Protein AF-A0A6V8D4G3-F1 (afdb_monomer_lite)

Sequence (361 aa):
ITPDLSLGLSFDHATGVISGTPIEVMALRVYTVSATNTGGTGTTQIEITVLDQVPMIAYVPSDEVLLYNSSVLNMVPESTGGAITLWSITPTPNPSGGLLFDASTGVFSGTPTETMIRTQYEITATNDVGSMTVSVHITVEDLNYNLSLGPIYLLENEEMLSLEPTSNLSGAGYEVSPDLPGGLFLGESNGTIWGTPTVGMPLANYTIYANSSMFNDVLEIQIGVLEDSDSDGMPDQLPLGYNPLGGLIEDLDDDGDGFTDEDETNCETDPLDATSLISDLDGDSICDALDDDVDGDGLLNDVETNTSTYVDENDTGTDSMNADSDGDGVCDGPQVPANGGCTAGPDVFPLDPAGSVDSDG

Foldseek 3Di:
DPPDDAPQWDADPVPRDIDGDHPDFADWDKDKDWDADPVGIDIDIDIDGHDFWAKDKDWVPLEDEAEAPPDKDWTFIDIDGGDFDWKDKPPADDVVQQWDADGRRRITIGHGHDFDAWDKMWMWTGDPVGIDIDIGTYGYFYFAWPCVQHAAEAEAQDWDDKTFTPTHDPQWFKDKPPDDAPQWDADRGGRIITGHHHDFDDKDKMWMWTDDPVDIHIDIGIYGYAYQLCPPQAGCDDDDPRRVVSPHDHDQQSNPLPDGPVLCVVQVFDSNDSVRDFDQQLPPSRGCSRDQQRNFQAQGQQQAPCQLDCDDSSPGNAHSNAQQRCQLQEGCHQGARPVGRHDGDVAPNSNDSVRRDDPVD

Radius of gyration: 47.83 Å; chains: 1; bounding box: 97×32×155 Å

Secondary structure (DSSP, 8-state):
-BSPPPTTEEE-TTT--EEE---S-EEEEEEEEEEEETTEEEEEEEEEEE----EEEE-SSSEEEEETTT--EEEPPEEEESPP-EEEEESPP-GGGTEEE-TTT--EEE---S-EEEEEEEEEEE-SS-EEEEEEEEEEE--B---TT-SEEEETTSPPPPB--SB--TT-EEEEESPPPTTEEE-TTT--EEE---S-EEEEEEEEEEE-SS-EEEEEEEEEEE--SS-SS--S-PPTT--GGG-----SSTT-SSS-HHHHHHTT--TT-TT-PPP-SSSSSS-TTT-SSTT-SS--GGG-B-SS---BTTB---BTT-SSSS-SSB-SSSS--TT--SBS---SSTT-TT-SS----

pLDDT: mean 91.65, std 6.28, range [48.53, 98.31]

Structure (mmCIF, N/CA/C/O backbone):
data_AF-A0A6V8D4G3-F1
#
_entry.id   AF-A0A6V8D4G3-F1
#
loop_
_atom_site.group_PDB
_atom_site.id
_atom_site.type_symbol
_atom_site.label_atom_id
_atom_site.label_alt_id
_atom_site.label_comp_id
_atom_site.label_asym_id
_atom_site.label_entity_id
_atom_site.label_seq_id
_atom_site.pdbx_PDB_ins_code
_atom_site.Cartn_x
_atom_site.Cartn_y
_atom_site.Cartn_z
_atom_site.occupancy
_atom_site.B_iso_or_equiv
_atom_site.auth_seq_id
_atom_site.auth_comp_id
_atom_site.auth_asym_id
_atom_site.auth_atom_id
_atom_site.pdbx_PDB_model_num
ATOM 1 N N . ILE A 1 1 ? 47.786 -1.217 -61.625 1.00 91.00 1 ILE A N 1
ATOM 2 C CA . ILE A 1 1 ? 47.026 0.037 -61.422 1.00 91.00 1 ILE A CA 1
ATOM 3 C C . ILE A 1 1 ? 47.841 0.923 -60.484 1.00 91.00 1 ILE A C 1
ATOM 5 O O . ILE A 1 1 ? 48.508 0.362 -59.627 1.00 91.00 1 ILE A O 1
ATOM 9 N N . THR A 1 2 ? 47.897 2.240 -60.694 1.00 91.19 2 THR A N 1
ATOM 10 C CA . THR A 1 2 ? 48.678 3.162 -59.841 1.00 91.19 2 THR A CA 1
ATOM 11 C C . THR A 1 2 ? 47.918 4.473 -59.603 1.00 91.19 2 THR A C 1
ATOM 13 O O . THR A 1 2 ? 47.446 5.045 -60.592 1.00 91.19 2 THR A O 1
ATOM 16 N N . PRO A 1 3 ? 47.840 4.994 -58.361 1.00 91.00 3 PRO A N 1
ATOM 17 C CA . PRO A 1 3 ? 48.373 4.414 -57.115 1.00 91.00 3 PRO A CA 1
ATOM 18 C C . PRO A 1 3 ? 47.673 3.095 -56.731 1.00 91.00 3 PRO A C 1
ATOM 20 O O . PRO A 1 3 ? 46.742 2.677 -57.419 1.00 91.00 3 PRO A O 1
ATOM 23 N N . ASP A 1 4 ? 48.142 2.420 -55.680 1.00 89.44 4 ASP A N 1
ATOM 24 C CA .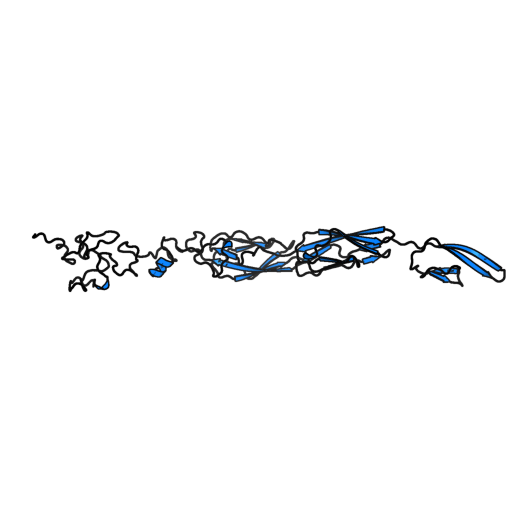 ASP A 1 4 ? 47.480 1.208 -55.180 1.00 89.44 4 ASP A CA 1
ATOM 25 C C . ASP A 1 4 ? 46.029 1.513 -54.776 1.00 89.44 4 ASP A C 1
ATOM 27 O O . ASP A 1 4 ? 45.715 2.611 -54.295 1.00 89.44 4 ASP A O 1
ATOM 31 N N . LEU A 1 5 ? 45.133 0.553 -55.030 1.00 89.12 5 LEU A N 1
ATOM 32 C CA . LEU A 1 5 ? 43.721 0.661 -54.660 1.00 89.12 5 LEU A CA 1
ATOM 33 C C . LEU A 1 5 ? 43.571 0.833 -53.142 1.00 89.12 5 LEU A C 1
ATOM 35 O O . LEU A 1 5 ? 44.426 0.398 -52.370 1.00 89.12 5 LEU A O 1
ATOM 39 N N . SER A 1 6 ? 42.490 1.496 -52.720 1.00 84.12 6 SER A N 1
ATOM 40 C CA . SER A 1 6 ? 42.158 1.616 -51.299 1.00 84.12 6 SER A CA 1
ATOM 41 C C . SER A 1 6 ? 41.969 0.239 -50.660 1.00 84.12 6 SER A C 1
ATOM 43 O O . SER A 1 6 ? 41.670 -0.749 -51.337 1.00 84.12 6 SER A O 1
ATOM 45 N N . LEU A 1 7 ? 42.149 0.172 -49.339 1.00 80.50 7 LEU A N 1
ATOM 46 C CA . LEU A 1 7 ? 41.979 -1.070 -48.596 1.00 80.50 7 LEU A CA 1
ATOM 47 C C . LEU A 1 7 ? 40.586 -1.666 -48.856 1.00 80.50 7 LEU A C 1
ATOM 49 O O . LEU A 1 7 ? 39.582 -0.953 -48.916 1.00 80.50 7 LEU A O 1
ATOM 53 N N . GLY A 1 8 ? 40.546 -2.985 -49.045 1.00 84.62 8 GLY A N 1
ATOM 54 C CA . GLY A 1 8 ? 39.325 -3.722 -49.369 1.00 84.62 8 GLY A CA 1
ATOM 55 C C . GLY A 1 8 ? 38.993 -3.810 -50.864 1.00 84.62 8 GLY A C 1
ATOM 56 O O . GLY A 1 8 ? 38.195 -4.664 -51.241 1.00 84.62 8 GLY A O 1
ATOM 57 N N . LEU A 1 9 ? 39.645 -3.021 -51.729 1.00 91.56 9 LEU A N 1
ATOM 58 C CA . LEU A 1 9 ? 39.597 -3.190 -53.184 1.00 91.56 9 LEU A CA 1
ATOM 59 C C . LEU A 1 9 ? 40.848 -3.917 -53.695 1.00 91.56 9 LEU A C 1
ATOM 61 O O . LEU A 1 9 ? 41.967 -3.688 -53.241 1.00 91.56 9 LEU A O 1
ATOM 65 N N . SER A 1 10 ? 40.663 -4.778 -54.689 1.00 92.12 10 SER A N 1
ATOM 66 C CA . SER A 1 10 ? 41.721 -5.556 -55.328 1.00 92.12 10 SER A CA 1
ATOM 67 C C . SER A 1 10 ? 41.647 -5.426 -56.844 1.00 92.12 10 SER A C 1
ATOM 69 O O . SER A 1 10 ? 40.568 -5.243 -57.407 1.00 92.12 10 SER A O 1
ATOM 71 N N . PHE A 1 11 ? 42.803 -5.496 -57.503 1.00 93.19 11 PHE A N 1
ATOM 72 C CA . PHE A 1 11 ? 42.907 -5.474 -58.958 1.00 93.19 11 PHE A CA 1
ATOM 73 C C . PHE A 1 11 ? 43.463 -6.808 -59.443 1.00 93.19 11 PHE A C 1
ATOM 75 O O . PHE A 1 11 ? 44.604 -7.158 -59.138 1.00 93.19 11 PHE A O 1
ATOM 82 N N . ASP A 1 12 ? 42.676 -7.542 -60.223 1.00 93.81 12 ASP A N 1
ATOM 83 C CA . ASP A 1 12 ? 43.157 -8.733 -60.910 1.00 93.81 12 ASP A CA 1
ATOM 84 C C . ASP A 1 12 ? 43.991 -8.314 -62.128 1.00 93.81 12 ASP A C 1
ATOM 86 O O . ASP A 1 12 ? 43.482 -7.832 -63.141 1.00 93.81 12 ASP A O 1
ATOM 90 N N . HIS A 1 13 ? 45.301 -8.523 -62.031 1.00 90.06 13 HIS A N 1
ATOM 91 C CA . HIS A 1 13 ? 46.254 -8.169 -63.078 1.00 90.06 13 HIS A CA 1
ATOM 92 C C . HIS A 1 13 ? 46.112 -9.000 -64.365 1.00 90.06 13 HIS A C 1
ATOM 94 O O . HIS A 1 13 ? 46.629 -8.576 -65.399 1.00 90.06 13 HIS A O 1
ATOM 100 N N . ALA A 1 14 ? 45.446 -10.161 -64.326 1.00 88.56 14 ALA A N 1
ATOM 101 C CA . ALA A 1 14 ? 45.234 -11.016 -65.493 1.00 88.56 14 ALA A CA 1
ATOM 102 C C . ALA A 1 14 ? 43.952 -10.655 -66.257 1.00 88.56 14 ALA A C 1
ATOM 104 O O . ALA A 1 14 ? 43.938 -10.709 -67.488 1.00 88.56 14 ALA A O 1
ATOM 105 N N . THR A 1 15 ? 42.884 -10.286 -65.544 1.00 90.44 15 THR A N 1
ATOM 106 C CA . THR A 1 15 ? 41.563 -10.015 -66.144 1.00 90.44 15 THR A CA 1
ATOM 107 C C . THR A 1 15 ? 41.214 -8.529 -66.224 1.00 90.44 15 THR A C 1
ATOM 109 O O . THR A 1 15 ? 40.330 -8.149 -66.989 1.00 90.44 15 THR A O 1
ATOM 112 N N . GLY A 1 16 ? 41.906 -7.677 -65.464 1.00 88.50 16 GLY A N 1
ATOM 113 C CA . GLY A 1 16 ? 41.607 -6.251 -65.342 1.00 88.50 16 GLY A CA 1
ATOM 114 C C . GLY A 1 16 ? 40.403 -5.935 -64.448 1.00 88.50 16 GLY A C 1
ATOM 115 O O . GLY A 1 16 ? 39.971 -4.784 -64.410 1.00 88.50 16 GLY A O 1
ATOM 116 N N . VAL A 1 17 ? 39.848 -6.928 -63.743 1.00 93.81 17 VAL A N 1
ATOM 117 C CA . VAL A 1 17 ? 38.695 -6.753 -62.849 1.00 93.81 17 VAL A CA 1
ATOM 118 C C . VAL A 1 17 ? 39.127 -6.074 -61.547 1.00 93.81 17 VAL A C 1
ATOM 120 O O . VAL A 1 17 ? 40.084 -6.504 -60.905 1.00 93.81 17 VAL A O 1
ATOM 123 N N . ILE A 1 18 ? 38.393 -5.033 -61.141 1.00 93.31 18 ILE A N 1
ATOM 124 C CA . ILE A 1 18 ? 38.452 -4.471 -59.785 1.00 93.31 18 ILE A CA 1
ATOM 125 C C . ILE A 1 18 ? 37.330 -5.109 -58.966 1.00 93.31 18 ILE A C 1
ATOM 127 O O . ILE A 1 18 ? 36.173 -5.068 -59.384 1.00 93.31 18 ILE A O 1
ATOM 131 N N . SER A 1 19 ? 37.652 -5.703 -57.820 1.00 92.12 19 SER A N 1
ATOM 132 C CA . SER A 1 19 ? 36.681 -6.374 -56.946 1.00 92.12 19 SER A CA 1
ATOM 133 C C . SER A 1 19 ? 37.001 -6.159 -55.469 1.00 92.12 19 SER A C 1
ATOM 135 O O . SER A 1 19 ? 38.122 -5.793 -55.115 1.00 92.12 19 SER A O 1
ATOM 137 N N . GLY A 1 20 ? 36.015 -6.404 -54.608 1.00 89.25 20 GLY A N 1
ATOM 138 C CA . GLY A 1 20 ? 36.119 -6.245 -53.160 1.00 89.25 20 GLY A CA 1
ATOM 139 C C . GLY A 1 20 ? 35.168 -5.177 -52.621 1.00 89.25 20 GLY A C 1
ATOM 140 O O . GLY A 1 20 ? 34.375 -4.605 -53.369 1.00 89.25 20 GLY A O 1
ATOM 141 N N . THR A 1 21 ? 35.248 -4.931 -51.318 1.00 85.94 21 THR A N 1
ATOM 142 C CA . THR A 1 21 ? 34.424 -3.953 -50.603 1.00 85.94 21 THR A CA 1
ATOM 143 C C . THR A 1 21 ? 35.365 -2.935 -49.972 1.00 85.94 21 THR A C 1
ATOM 145 O O . THR A 1 21 ? 36.153 -3.326 -49.110 1.00 85.94 21 THR A O 1
ATOM 148 N N . PRO A 1 22 ? 35.344 -1.660 -50.397 1.00 85.56 22 PRO A N 1
ATOM 149 C CA . PRO A 1 22 ? 36.211 -0.645 -49.813 1.00 85.56 22 PRO A CA 1
ATOM 150 C C . PRO A 1 22 ? 35.873 -0.467 -48.327 1.00 85.56 22 PRO A C 1
ATOM 152 O O . PRO A 1 22 ? 34.697 -0.411 -47.975 1.00 85.56 22 PRO A O 1
ATOM 155 N N . ILE A 1 23 ? 36.893 -0.394 -47.467 1.00 81.38 23 ILE A N 1
ATOM 156 C CA . ILE A 1 23 ? 36.708 -0.323 -46.001 1.00 81.38 23 ILE A CA 1
ATOM 157 C C . ILE A 1 23 ? 36.872 1.088 -45.419 1.00 81.38 23 ILE A C 1
ATOM 159 O O . ILE A 1 23 ? 36.679 1.281 -44.225 1.00 81.38 23 ILE A O 1
ATOM 163 N N . GLU A 1 24 ? 37.234 2.068 -46.248 1.00 78.81 24 GLU A N 1
ATOM 164 C CA . GLU A 1 24 ? 37.423 3.463 -45.846 1.00 78.81 24 GLU A CA 1
ATOM 165 C C . GLU A 1 24 ? 36.863 4.413 -46.907 1.00 78.81 24 GLU A C 1
ATOM 167 O O . GLU A 1 24 ? 36.960 4.158 -48.113 1.00 78.81 24 GLU A O 1
ATOM 172 N N . VAL A 1 25 ? 36.316 5.537 -46.441 1.00 82.12 25 VAL A N 1
ATOM 173 C CA . VAL A 1 25 ? 35.860 6.650 -47.278 1.00 82.12 25 VAL A CA 1
ATOM 174 C C . VAL A 1 25 ? 37.046 7.229 -48.039 1.00 82.12 25 VAL A C 1
ATOM 176 O O . VAL A 1 25 ? 38.139 7.408 -47.500 1.00 82.12 25 VAL A O 1
ATOM 179 N N . MET A 1 26 ? 36.836 7.549 -49.311 1.00 84.56 26 MET A N 1
ATOM 180 C CA . MET A 1 26 ? 37.898 8.036 -50.177 1.00 84.56 26 MET A CA 1
ATOM 181 C C . MET A 1 26 ? 37.348 9.109 -51.105 1.00 84.56 26 MET A C 1
ATOM 183 O O . MET A 1 26 ? 36.487 8.836 -51.943 1.00 84.56 26 MET A O 1
ATOM 187 N N . ALA A 1 27 ? 37.889 10.323 -50.984 1.00 82.25 27 ALA A N 1
ATOM 188 C CA . ALA A 1 27 ? 37.642 11.392 -51.946 1.00 82.25 27 ALA A CA 1
ATOM 189 C C . ALA A 1 27 ? 38.046 10.955 -53.365 1.00 82.25 27 ALA A C 1
ATOM 191 O O . ALA A 1 27 ? 38.910 10.091 -53.522 1.00 82.25 27 ALA A O 1
ATOM 192 N N . LEU A 1 28 ? 37.445 11.575 -54.387 1.00 88.25 28 LEU A N 1
ATOM 193 C CA . LEU A 1 28 ? 37.693 11.257 -55.797 1.00 88.25 28 LEU A CA 1
ATOM 194 C C . LEU A 1 28 ? 39.194 11.117 -56.077 1.00 88.25 28 LEU A C 1
ATOM 196 O O . LEU A 1 28 ? 39.957 12.083 -55.986 1.00 88.25 28 LEU A O 1
ATOM 200 N N . ARG A 1 29 ? 39.613 9.903 -56.429 1.00 90.69 29 ARG A N 1
ATOM 201 C CA . ARG A 1 29 ? 41.002 9.584 -56.737 1.00 90.69 29 ARG A CA 1
ATOM 202 C C . ARG A 1 29 ? 41.101 9.036 -58.147 1.00 90.69 29 ARG A C 1
ATOM 204 O O . ARG A 1 29 ? 40.402 8.097 -58.522 1.00 90.69 29 ARG A O 1
ATOM 211 N N . VAL A 1 30 ? 42.011 9.624 -58.915 1.00 93.56 30 VAL A N 1
ATOM 212 C CA . VAL A 1 30 ? 42.318 9.192 -60.277 1.00 93.56 30 VAL A CA 1
ATOM 213 C C . VAL A 1 30 ? 43.354 8.072 -60.225 1.00 93.56 30 VAL A C 1
ATOM 215 O O . VAL A 1 30 ? 44.439 8.235 -59.664 1.00 93.56 30 VAL A O 1
ATOM 218 N N . TYR A 1 31 ? 43.030 6.943 -60.843 1.00 93.44 31 TYR A N 1
ATOM 219 C CA . TYR A 1 31 ? 43.886 5.774 -60.985 1.00 93.44 31 TYR A CA 1
ATOM 220 C C . TYR A 1 31 ? 44.283 5.589 -62.441 1.00 93.44 31 TYR A C 1
ATOM 222 O O . TYR A 1 31 ? 43.442 5.584 -63.336 1.00 93.44 31 TYR A O 1
ATOM 230 N N . THR A 1 32 ? 45.572 5.374 -62.682 1.00 94.56 32 THR A N 1
ATOM 231 C CA . THR A 1 32 ? 46.077 5.002 -64.004 1.00 94.56 32 THR A CA 1
ATOM 232 C C . THR A 1 32 ? 46.146 3.481 -64.114 1.00 94.56 32 THR A C 1
ATOM 234 O O . THR A 1 32 ? 46.866 2.811 -63.364 1.00 94.56 32 THR A O 1
ATOM 237 N N . VAL A 1 33 ? 45.401 2.924 -65.064 1.00 94.00 33 VAL A N 1
ATOM 238 C CA . VAL A 1 33 ? 45.457 1.509 -65.443 1.00 94.00 33 VAL A CA 1
ATOM 239 C C . VAL A 1 33 ? 46.352 1.388 -66.670 1.00 94.00 33 VAL A C 1
ATOM 241 O O . VAL A 1 33 ? 46.171 2.099 -67.655 1.00 94.00 33 VAL A O 1
ATOM 244 N N . SER A 1 34 ? 47.336 0.496 -66.598 1.00 92.19 34 SER A N 1
ATOM 245 C CA . SER A 1 34 ? 48.296 0.228 -67.667 1.00 92.19 34 SER A CA 1
ATOM 246 C C . SER A 1 34 ? 48.184 -1.232 -68.083 1.00 92.19 34 SER A C 1
ATOM 248 O O . SER A 1 34 ? 48.170 -2.112 -67.219 1.00 92.19 34 SER A O 1
ATOM 250 N N . ALA A 1 35 ? 48.104 -1.475 -69.389 1.00 90.75 35 ALA A N 1
ATOM 251 C CA . ALA A 1 35 ? 48.103 -2.805 -69.981 1.00 90.75 35 ALA A CA 1
ATOM 252 C C . ALA A 1 35 ? 49.225 -2.896 -71.023 1.00 90.75 35 ALA A C 1
ATOM 254 O O . ALA A 1 35 ? 49.328 -2.048 -71.911 1.00 90.75 35 ALA A O 1
ATOM 255 N N . THR A 1 36 ? 50.056 -3.933 -70.924 1.00 91.50 36 THR A N 1
ATOM 256 C CA . THR A 1 36 ? 51.236 -4.122 -71.780 1.00 91.50 36 THR A CA 1
ATOM 257 C C . THR A 1 36 ? 51.140 -5.442 -72.528 1.00 91.50 36 THR A C 1
ATOM 259 O O . THR A 1 36 ? 50.887 -6.483 -71.925 1.00 91.50 36 THR A O 1
ATOM 262 N N . ASN A 1 37 ? 51.386 -5.411 -73.836 1.00 88.69 37 ASN A N 1
ATOM 263 C CA . ASN A 1 37 ? 51.570 -6.600 -74.665 1.00 88.69 37 ASN A CA 1
ATOM 264 C C . ASN A 1 37 ? 52.865 -6.484 -75.493 1.00 88.69 37 ASN A C 1
ATOM 266 O O . ASN A 1 37 ? 53.639 -5.541 -75.338 1.00 88.69 37 ASN A O 1
ATOM 270 N N . THR A 1 38 ? 53.119 -7.444 -76.387 1.00 93.25 38 THR A N 1
ATOM 271 C CA . THR A 1 38 ? 54.329 -7.463 -77.231 1.00 93.25 38 THR A CA 1
ATOM 272 C C . THR A 1 38 ? 54.427 -6.292 -78.217 1.00 93.25 38 THR A C 1
ATOM 274 O O . THR A 1 38 ? 55.502 -6.057 -78.763 1.00 93.25 38 THR A O 1
ATOM 277 N N . GLY A 1 39 ? 53.332 -5.564 -78.449 1.00 89.25 39 GLY A N 1
ATOM 278 C CA . GLY A 1 39 ? 53.263 -4.395 -79.327 1.00 89.25 39 GLY A CA 1
ATOM 279 C C . GLY A 1 39 ? 53.375 -3.045 -78.610 1.00 89.25 39 GLY A C 1
ATOM 280 O O . GLY A 1 39 ? 53.444 -2.025 -79.291 1.00 89.25 39 GLY A O 1
ATOM 281 N N . GLY A 1 40 ? 53.399 -3.014 -77.273 1.00 91.88 40 GLY A N 1
ATOM 282 C CA . GLY A 1 40 ? 53.541 -1.788 -76.483 1.00 91.88 40 GLY A CA 1
ATOM 283 C C . GLY A 1 40 ? 52.636 -1.735 -75.250 1.00 91.88 40 GLY A C 1
ATOM 284 O O . GLY A 1 40 ? 52.019 -2.728 -74.860 1.00 91.88 40 GLY A O 1
ATOM 285 N N . THR A 1 41 ? 52.560 -0.552 -74.638 1.00 94.62 41 THR A N 1
ATOM 286 C CA . THR A 1 41 ? 51.749 -0.281 -73.442 1.00 94.62 41 THR A CA 1
ATOM 287 C C . THR A 1 41 ? 50.681 0.762 -73.751 1.00 94.62 41 THR A C 1
ATOM 289 O O . THR A 1 41 ? 50.996 1.846 -74.238 1.00 94.62 41 THR A O 1
ATOM 292 N N . GLY A 1 42 ? 49.426 0.441 -73.440 1.00 94.38 42 GLY A N 1
ATOM 293 C CA . GLY A 1 42 ? 48.316 1.391 -73.426 1.00 94.38 42 GLY A CA 1
ATOM 294 C C . GLY A 1 42 ? 47.961 1.774 -71.992 1.00 94.38 42 GLY A C 1
ATOM 295 O O . GLY A 1 42 ? 48.033 0.937 -71.090 1.00 94.38 42 GLY A O 1
ATOM 296 N N . THR A 1 43 ? 47.566 3.026 -71.775 1.00 94.56 43 THR A N 1
ATOM 297 C CA . THR A 1 43 ? 47.108 3.510 -70.469 1.00 94.56 43 THR A CA 1
ATOM 298 C C . THR A 1 43 ? 45.735 4.160 -70.569 1.00 94.56 43 THR A C 1
ATOM 300 O O . THR A 1 43 ? 45.377 4.744 -71.591 1.00 94.56 43 THR A O 1
ATOM 303 N N . THR A 1 44 ? 44.961 4.052 -69.493 1.00 94.62 44 THR A N 1
ATOM 304 C CA . THR A 1 44 ? 43.702 4.779 -69.300 1.00 94.62 44 THR A CA 1
ATOM 305 C C . THR A 1 44 ? 43.588 5.234 -67.851 1.00 94.62 44 THR A C 1
ATOM 307 O O . THR A 1 44 ? 44.263 4.694 -66.969 1.00 94.62 44 THR A O 1
ATOM 310 N N . GLN A 1 45 ? 42.747 6.232 -67.605 1.00 95.06 45 GLN A N 1
ATOM 311 C CA . GLN A 1 45 ? 42.440 6.712 -66.266 1.00 95.06 45 GLN A CA 1
ATOM 312 C C . GLN A 1 45 ? 41.023 6.302 -65.880 1.00 95.06 45 GLN A C 1
ATOM 314 O O . GLN A 1 45 ? 40.109 6.341 -66.702 1.00 95.06 45 GLN A O 1
ATOM 319 N N . ILE A 1 46 ? 40.864 5.904 -64.624 1.00 93.38 46 ILE A N 1
ATOM 320 C CA . ILE A 1 46 ? 39.567 5.713 -63.981 1.00 93.38 46 ILE A CA 1
ATOM 321 C C . ILE A 1 46 ? 39.529 6.568 -62.725 1.00 93.38 46 ILE A C 1
ATOM 323 O O . ILE A 1 46 ? 40.560 6.799 -62.094 1.00 93.38 46 ILE A O 1
ATOM 327 N N . GLU A 1 47 ? 38.346 7.018 -62.350 1.00 93.19 47 GLU A N 1
ATOM 328 C CA . GLU A 1 47 ? 38.145 7.783 -61.130 1.00 93.19 47 GLU A CA 1
ATOM 329 C C . GLU A 1 47 ? 37.302 6.947 -60.174 1.00 93.19 47 GLU A C 1
ATOM 331 O O . GLU A 1 47 ? 36.278 6.389 -60.570 1.00 93.19 47 GLU A O 1
ATOM 336 N N . ILE A 1 48 ? 37.759 6.816 -58.932 1.00 90.12 48 ILE A N 1
ATOM 337 C CA . ILE A 1 48 ? 37.050 6.074 -57.889 1.00 90.12 48 ILE A CA 1
ATOM 338 C C . ILE A 1 48 ? 36.813 7.031 -56.724 1.00 90.12 48 ILE A C 1
ATOM 340 O O . ILE A 1 48 ? 37.739 7.707 -56.277 1.00 90.12 48 ILE A O 1
ATOM 344 N N . THR A 1 49 ? 35.581 7.053 -56.227 1.00 86.94 49 THR A N 1
ATOM 345 C CA . THR A 1 49 ? 35.187 7.694 -54.969 1.00 86.94 49 THR A CA 1
ATOM 346 C C . THR A 1 49 ? 34.522 6.628 -54.115 1.00 86.94 49 THR A C 1
ATOM 348 O O . THR A 1 49 ? 33.698 5.867 -54.623 1.00 86.94 49 THR A O 1
ATOM 351 N N . VAL A 1 50 ? 34.862 6.578 -52.831 1.00 85.25 50 VAL A N 1
ATOM 352 C CA . VAL A 1 50 ? 34.137 5.766 -51.850 1.00 85.25 50 VAL A CA 1
ATOM 353 C C . VAL A 1 50 ? 33.356 6.736 -50.983 1.00 85.25 50 VAL A C 1
ATOM 355 O O . VAL A 1 50 ? 33.958 7.565 -50.303 1.00 85.25 50 VAL A O 1
ATOM 358 N N . LEU A 1 51 ? 32.030 6.671 -51.077 1.00 80.44 51 LEU A N 1
ATOM 359 C CA . LEU A 1 51 ? 31.113 7.484 -50.284 1.00 80.44 51 LEU A CA 1
ATOM 360 C C . LEU A 1 51 ? 30.738 6.727 -49.015 1.00 80.44 51 LEU A C 1
ATOM 362 O O . LEU A 1 51 ? 30.571 5.508 -49.067 1.00 80.44 51 LEU A O 1
ATOM 366 N N . ASP A 1 52 ? 30.567 7.456 -47.918 1.00 80.50 52 ASP A N 1
ATOM 367 C CA . ASP A 1 52 ? 29.896 6.909 -46.745 1.00 80.50 52 ASP A CA 1
ATOM 368 C C . ASP A 1 52 ? 28.368 6.982 -46.927 1.00 80.50 52 ASP A C 1
ATOM 370 O O . ASP A 1 52 ? 27.846 7.707 -47.784 1.00 80.50 52 ASP A O 1
ATOM 374 N N . GLN A 1 53 ? 27.646 6.179 -46.159 1.00 85.62 53 GLN A N 1
ATOM 375 C CA . GLN A 1 53 ? 26.186 6.116 -46.154 1.00 85.62 53 GLN A CA 1
ATOM 376 C C . GLN A 1 53 ? 25.664 6.699 -44.844 1.00 85.62 53 GLN A C 1
ATOM 378 O O . GLN A 1 53 ? 26.377 6.698 -43.855 1.00 85.62 53 GLN A O 1
ATOM 383 N N . VAL A 1 54 ? 24.425 7.188 -44.787 1.00 90.38 54 VAL A N 1
ATOM 384 C CA . VAL A 1 54 ? 23.820 7.511 -43.482 1.00 90.38 54 VAL A CA 1
ATOM 385 C C . VAL A 1 54 ? 23.637 6.228 -42.650 1.00 90.38 54 VAL A C 1
ATOM 387 O O . VAL A 1 54 ? 23.488 5.148 -43.239 1.00 90.38 54 VAL A O 1
ATOM 390 N N . PRO A 1 55 ? 23.630 6.304 -41.308 1.00 95.19 55 PRO A N 1
ATOM 391 C CA . PRO A 1 55 ? 23.299 5.161 -40.470 1.00 95.19 55 PRO A CA 1
ATOM 392 C C . PRO A 1 55 ? 21.892 4.643 -40.764 1.00 95.19 55 PRO A C 1
ATOM 394 O O . PRO A 1 55 ? 20.990 5.417 -41.088 1.00 95.19 55 PRO A O 1
ATOM 397 N N . MET A 1 56 ? 21.690 3.340 -40.607 1.00 94.44 56 MET A N 1
ATOM 398 C CA . MET A 1 56 ? 20.379 2.708 -40.649 1.00 94.44 56 MET A CA 1
ATOM 399 C C . MET A 1 56 ? 20.202 1.848 -39.407 1.00 94.44 56 MET A C 1
ATOM 401 O O . MET A 1 56 ? 20.887 0.844 -39.250 1.00 94.44 56 MET A O 1
ATOM 405 N N . ILE A 1 57 ? 19.294 2.248 -38.523 1.00 97.56 57 ILE A N 1
ATOM 406 C CA . ILE A 1 57 ? 19.123 1.622 -37.211 1.00 97.56 57 ILE A CA 1
ATOM 407 C C . ILE A 1 57 ? 17.699 1.110 -37.016 1.00 97.56 57 ILE A C 1
ATOM 409 O O . ILE A 1 57 ? 16.757 1.652 -37.595 1.00 97.56 57 ILE A O 1
ATOM 413 N N . ALA A 1 58 ? 17.540 0.091 -36.180 1.00 97.44 58 ALA A N 1
ATOM 414 C CA . ALA A 1 58 ? 16.251 -0.395 -35.707 1.00 97.44 58 ALA A CA 1
ATOM 415 C C . ALA A 1 58 ? 16.370 -0.952 -34.282 1.00 97.44 58 ALA A C 1
ATOM 417 O O . ALA A 1 58 ? 17.423 -1.441 -33.879 1.00 97.44 58 ALA A O 1
ATOM 418 N N . TYR A 1 59 ? 15.265 -0.904 -33.542 1.00 97.62 59 TYR A N 1
ATOM 419 C CA . TYR A 1 59 ? 15.083 -1.655 -32.303 1.00 97.62 59 TYR A CA 1
ATOM 420 C C . TYR A 1 59 ? 13.903 -2.595 -32.499 1.00 97.62 59 TYR A C 1
ATOM 422 O O . TYR A 1 59 ? 12.838 -2.163 -32.946 1.00 97.62 59 TYR A O 1
ATOM 430 N N . VAL A 1 60 ? 14.114 -3.877 -32.213 1.00 95.50 60 VAL A N 1
ATOM 431 C CA . VAL A 1 60 ? 13.104 -4.919 -32.392 1.00 95.50 60 VAL A CA 1
ATOM 432 C C . VAL A 1 60 ? 13.047 -5.753 -31.108 1.00 95.50 60 VAL A C 1
ATOM 434 O O . VAL A 1 60 ? 14.022 -6.445 -30.816 1.00 95.50 60 VAL A O 1
ATOM 437 N N . PRO A 1 61 ? 11.935 -5.711 -30.353 1.00 96.06 61 PRO A N 1
ATOM 438 C CA . PRO A 1 61 ? 10.738 -4.886 -30.566 1.00 96.06 61 PRO A CA 1
ATOM 439 C C . PRO A 1 61 ? 11.001 -3.377 -30.400 1.00 96.06 61 PRO A C 1
ATOM 441 O O . PRO A 1 61 ? 11.990 -2.958 -29.808 1.00 96.06 61 PRO A O 1
ATOM 444 N N . SER A 1 62 ? 10.104 -2.543 -30.938 1.00 95.44 62 SER A N 1
ATOM 445 C CA . SER A 1 62 ? 10.122 -1.078 -30.753 1.00 95.44 62 SER A CA 1
ATOM 446 C C . SER A 1 62 ? 9.111 -0.602 -29.700 1.00 95.44 62 SER A C 1
ATOM 448 O O . SER A 1 62 ? 8.797 0.586 -29.622 1.00 95.44 62 SER A O 1
ATOM 450 N N . ASP A 1 63 ? 8.520 -1.537 -28.967 1.00 95.25 63 ASP A N 1
ATOM 451 C CA . ASP A 1 63 ? 7.453 -1.328 -27.997 1.00 95.25 63 ASP A CA 1
ATOM 452 C C . ASP A 1 63 ? 7.635 -2.362 -26.895 1.00 95.25 63 ASP A C 1
ATOM 454 O O . ASP A 1 63 ? 7.533 -3.561 -27.158 1.00 95.25 63 ASP A O 1
ATOM 458 N N . GLU A 1 64 ? 7.978 -1.890 -25.706 1.00 94.75 64 GLU A N 1
ATOM 459 C CA . GLU A 1 64 ? 8.249 -2.721 -24.545 1.00 94.75 64 GLU A CA 1
ATOM 460 C C . GLU A 1 64 ? 7.313 -2.315 -23.418 1.00 94.75 64 GLU A C 1
ATOM 462 O O . GLU A 1 64 ? 7.172 -1.133 -23.083 1.00 94.75 64 GLU A O 1
ATOM 467 N N . VAL A 1 65 ? 6.699 -3.318 -22.804 1.00 92.00 65 VAL A N 1
ATOM 468 C CA . VAL A 1 65 ? 5.985 -3.151 -21.546 1.00 92.00 65 VAL A CA 1
ATOM 469 C C . VAL A 1 65 ? 6.764 -3.922 -20.488 1.00 92.00 65 VAL A C 1
ATOM 471 O O . VAL A 1 65 ? 7.165 -5.064 -20.707 1.00 92.00 65 VAL A O 1
ATOM 474 N N . LEU A 1 66 ? 7.045 -3.262 -19.373 1.00 92.00 66 LEU A N 1
ATOM 475 C CA . LEU A 1 66 ? 7.899 -3.753 -18.301 1.00 92.00 66 LEU A CA 1
ATOM 476 C C . LEU A 1 66 ? 7.112 -3.763 -16.991 1.00 92.00 66 LEU A C 1
ATOM 478 O O . LEU A 1 66 ? 6.280 -2.891 -16.762 1.00 92.00 66 LEU A O 1
ATOM 482 N N . LEU A 1 67 ? 7.431 -4.709 -16.113 1.00 90.12 67 LEU A N 1
ATOM 483 C CA . LEU A 1 67 ? 6.955 -4.730 -14.731 1.00 90.12 67 LEU A CA 1
ATOM 484 C C . LEU A 1 67 ? 7.968 -4.032 -13.812 1.00 90.12 67 LEU A C 1
ATOM 486 O O . LEU A 1 67 ? 9.170 -4.337 -13.868 1.00 90.12 67 LEU A O 1
ATOM 490 N N . TYR A 1 68 ? 7.479 -3.117 -12.979 1.00 90.19 68 TYR A N 1
ATOM 491 C CA . TYR A 1 68 ? 8.250 -2.383 -11.973 1.00 90.19 68 TYR A CA 1
ATOM 492 C C . TYR A 1 68 ? 9.109 -3.310 -11.095 1.00 90.19 68 TYR A C 1
ATOM 494 O O . TYR A 1 68 ? 8.683 -4.397 -10.710 1.00 90.19 68 TYR A O 1
ATOM 502 N N . ASN A 1 69 ? 10.361 -2.912 -10.826 1.00 87.44 69 ASN A N 1
ATOM 503 C CA . ASN A 1 69 ? 11.360 -3.636 -10.019 1.00 87.44 69 ASN A CA 1
ATOM 504 C C . ASN A 1 69 ? 11.649 -5.102 -10.411 1.00 87.44 69 ASN A C 1
ATOM 506 O O . ASN A 1 69 ? 12.415 -5.779 -9.723 1.00 87.44 69 ASN A O 1
ATOM 510 N N . SER A 1 70 ? 11.092 -5.595 -11.518 1.00 88.56 70 SER A N 1
ATOM 511 C CA . SER A 1 70 ? 11.138 -7.012 -11.890 1.00 88.56 70 SER A CA 1
ATOM 512 C C . SER A 1 70 ? 11.700 -7.219 -13.294 1.00 88.56 70 SER A C 1
ATOM 514 O O . SER A 1 70 ? 12.627 -8.007 -13.497 1.00 88.56 70 SER A O 1
ATOM 516 N N . SER A 1 71 ? 11.193 -6.475 -14.280 1.00 91.69 71 SER A N 1
ATOM 517 C CA . SER A 1 71 ? 11.626 -6.630 -15.670 1.00 91.69 71 SER A CA 1
ATOM 518 C C . SER A 1 71 ? 13.008 -6.025 -15.916 1.00 91.69 71 SER A C 1
ATOM 520 O O . SER A 1 71 ? 13.334 -4.946 -15.429 1.00 91.69 71 SER A O 1
ATOM 522 N N . VAL A 1 72 ? 13.827 -6.700 -16.722 1.00 94.38 72 VAL A N 1
ATOM 523 C CA . VAL A 1 72 ? 15.133 -6.186 -17.154 1.00 94.38 72 VAL A CA 1
ATOM 524 C C . VAL A 1 72 ? 15.046 -5.808 -18.627 1.00 94.38 72 VAL A C 1
ATOM 526 O O . VAL A 1 72 ? 14.877 -6.674 -19.484 1.00 94.38 72 VAL A O 1
ATOM 529 N N . LEU A 1 73 ? 15.195 -4.519 -18.920 1.00 96.00 73 LEU A N 1
ATOM 530 C CA . LEU A 1 73 ? 15.299 -4.000 -20.276 1.00 96.00 73 LEU A CA 1
ATOM 531 C C . LEU A 1 73 ? 16.725 -4.202 -20.800 1.00 96.00 73 LEU A C 1
ATOM 533 O O . LEU A 1 73 ? 17.705 -3.855 -20.135 1.00 96.00 73 LEU A O 1
ATOM 537 N N . ASN A 1 74 ? 16.845 -4.723 -22.019 1.00 96.25 74 ASN A N 1
ATOM 538 C CA . ASN A 1 74 ? 18.110 -4.786 -22.745 1.00 96.25 74 ASN A CA 1
ATOM 539 C C . ASN A 1 74 ? 17.867 -4.739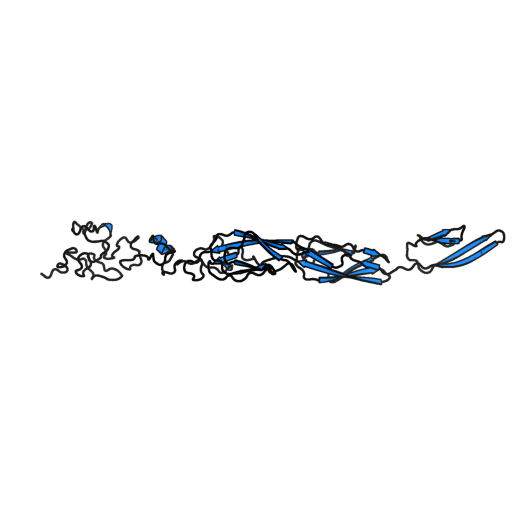 -24.258 1.00 96.25 74 ASN A C 1
ATOM 541 O O . ASN A 1 74 ? 17.826 -5.768 -24.933 1.00 96.25 74 ASN A O 1
ATOM 545 N N . MET A 1 75 ? 17.707 -3.530 -24.784 1.00 97.06 75 MET A N 1
ATOM 546 C CA . MET A 1 75 ? 17.510 -3.280 -26.203 1.00 97.06 75 MET A CA 1
ATOM 547 C C . MET A 1 75 ? 18.841 -2.899 -26.849 1.00 97.06 75 MET A C 1
ATOM 549 O O . MET A 1 75 ? 19.404 -1.831 -26.592 1.00 97.06 75 MET A O 1
ATOM 553 N N . VAL A 1 76 ? 19.339 -3.779 -27.712 1.00 96.81 76 VAL A N 1
ATOM 554 C CA . VAL A 1 76 ? 20.544 -3.541 -28.510 1.00 96.81 76 VAL A CA 1
ATOM 555 C C . VAL A 1 76 ? 20.111 -3.087 -29.905 1.00 96.81 76 VAL A C 1
ATOM 557 O O . VAL A 1 76 ? 19.280 -3.767 -30.511 1.00 96.81 76 VAL A O 1
ATOM 560 N N . PRO A 1 77 ? 20.638 -1.970 -30.436 1.00 96.88 77 PRO A N 1
ATOM 561 C CA . PRO A 1 77 ? 20.264 -1.516 -31.765 1.00 96.88 77 PRO A CA 1
ATOM 562 C C . PRO A 1 77 ? 20.769 -2.482 -32.839 1.00 96.88 77 PRO A C 1
ATOM 564 O O . PRO A 1 77 ? 21.943 -2.858 -32.870 1.00 96.88 77 PRO A O 1
ATOM 567 N N . GLU A 1 78 ? 19.902 -2.808 -33.788 1.00 96.38 78 GLU A N 1
ATOM 568 C CA . GLU A 1 78 ? 20.315 -3.375 -35.063 1.00 96.38 78 GLU A CA 1
ATOM 569 C C . GLU A 1 78 ? 20.812 -2.233 -35.949 1.00 96.38 78 GLU A C 1
ATOM 571 O O . GLU A 1 78 ? 20.051 -1.324 -36.270 1.00 96.38 78 GLU A O 1
ATOM 576 N N . SER A 1 79 ? 22.091 -2.254 -36.333 1.00 93.75 79 SER A N 1
ATOM 577 C CA . SER A 1 79 ? 22.709 -1.193 -37.135 1.00 93.75 79 SER A CA 1
ATOM 578 C C . SER A 1 79 ? 23.246 -1.729 -38.459 1.00 93.75 79 SER A C 1
ATOM 580 O O . SER A 1 79 ? 24.077 -2.635 -38.500 1.00 93.75 79 SER A O 1
ATOM 582 N N . THR A 1 80 ? 22.817 -1.104 -39.550 1.00 88.12 80 THR A N 1
ATOM 583 C CA . THR A 1 80 ? 23.292 -1.296 -40.924 1.00 88.12 80 THR A CA 1
ATOM 584 C C . THR A 1 80 ? 23.599 0.071 -41.558 1.00 88.12 80 THR A C 1
ATOM 586 O O . THR A 1 80 ? 23.340 1.111 -40.959 1.00 88.12 80 THR A O 1
ATOM 589 N N . GLY A 1 81 ? 24.188 0.108 -42.755 1.00 87.44 81 GLY A N 1
ATOM 590 C CA . GLY A 1 81 ? 24.574 1.370 -43.405 1.00 87.44 81 GLY A CA 1
ATOM 591 C C . GLY A 1 81 ? 25.932 1.902 -42.934 1.00 87.44 81 GLY A C 1
ATOM 592 O O . GLY A 1 81 ? 26.865 1.118 -42.751 1.00 87.44 81 GLY A O 1
ATOM 593 N N . GLY A 1 82 ? 26.051 3.228 -42.803 1.00 87.69 82 GLY A N 1
ATOM 594 C CA . GLY A 1 82 ? 27.307 3.894 -42.433 1.00 87.69 82 GLY A CA 1
ATOM 595 C C . GLY A 1 82 ? 27.732 3.671 -40.982 1.00 87.69 82 GLY A C 1
ATOM 596 O O . GLY A 1 82 ? 26.915 3.355 -40.114 1.00 87.69 82 GLY A O 1
ATOM 597 N N . ALA A 1 83 ? 29.027 3.850 -40.711 1.00 88.81 83 ALA A N 1
ATOM 598 C CA . ALA A 1 83 ? 29.585 3.685 -39.371 1.00 88.81 83 ALA A CA 1
ATOM 599 C C . ALA A 1 83 ? 29.126 4.818 -38.438 1.00 88.81 83 ALA A C 1
ATOM 601 O O . ALA A 1 83 ? 29.332 5.996 -38.722 1.00 88.81 83 ALA A O 1
ATOM 602 N N . ILE A 1 84 ? 28.525 4.461 -37.303 1.00 94.25 84 ILE A N 1
ATOM 603 C CA . ILE A 1 84 ? 27.953 5.425 -36.355 1.00 94.25 84 ILE A CA 1
ATOM 604 C C . ILE A 1 84 ? 29.056 6.040 -35.497 1.00 94.25 84 ILE A C 1
ATOM 606 O O . ILE A 1 84 ? 29.901 5.328 -34.955 1.00 94.25 84 ILE A O 1
ATOM 610 N N . THR A 1 85 ? 29.023 7.363 -35.339 1.00 92.56 85 THR A N 1
ATOM 611 C CA . THR A 1 85 ? 29.975 8.105 -34.498 1.00 92.56 85 THR A CA 1
ATOM 612 C C . THR A 1 85 ? 29.338 8.676 -33.236 1.00 92.56 85 THR A C 1
ATOM 614 O O . THR A 1 85 ? 30.051 8.932 -32.266 1.00 92.56 85 THR A O 1
ATOM 617 N N . LEU A 1 86 ? 28.016 8.867 -33.228 1.00 95.44 86 LEU A N 1
ATOM 618 C CA . LEU A 1 86 ? 27.284 9.418 -32.092 1.00 95.44 86 LEU A CA 1
ATOM 619 C C . LEU A 1 86 ? 25.878 8.824 -31.990 1.00 95.44 86 LEU A C 1
ATOM 621 O O . LEU A 1 86 ? 25.148 8.784 -32.983 1.00 95.44 86 LEU A O 1
ATOM 625 N N . TRP A 1 87 ? 25.489 8.466 -30.766 1.00 98.06 87 TRP A N 1
ATOM 626 C CA . TRP A 1 87 ? 24.113 8.150 -30.401 1.00 98.06 87 TRP A CA 1
ATOM 627 C C . TRP A 1 87 ? 23.522 9.226 -29.492 1.00 98.06 87 TRP A C 1
ATOM 629 O O . TRP A 1 87 ? 24.204 9.779 -28.627 1.00 98.06 87 TRP A O 1
ATOM 639 N N . SER A 1 88 ? 22.229 9.485 -29.648 1.00 97.50 88 SER A N 1
ATOM 640 C CA . SER A 1 88 ? 21.444 10.292 -28.716 1.00 97.50 88 SER A CA 1
ATOM 641 C C . SER A 1 88 ? 20.035 9.727 -28.555 1.00 97.50 88 SER A C 1
ATOM 643 O O . SER A 1 88 ? 19.544 9.001 -29.416 1.00 97.50 88 SER A O 1
ATOM 645 N N . ILE A 1 89 ? 19.388 10.070 -27.444 1.00 98.00 89 ILE A N 1
ATOM 646 C CA . ILE A 1 89 ? 18.010 9.694 -27.123 1.00 98.00 89 ILE A CA 1
ATOM 647 C C . ILE A 1 89 ? 17.257 10.930 -26.624 1.00 98.00 89 ILE A C 1
ATOM 649 O O . ILE A 1 89 ? 17.843 11.790 -25.962 1.00 98.00 89 ILE A O 1
ATOM 653 N N . THR A 1 90 ? 15.980 11.074 -26.968 1.00 97.06 90 THR A N 1
ATOM 654 C CA . THR A 1 90 ? 15.122 12.165 -26.482 1.00 97.06 90 THR A CA 1
ATOM 655 C C . THR A 1 90 ? 13.702 11.652 -26.215 1.00 97.06 90 THR A C 1
ATOM 657 O O . THR A 1 90 ? 13.125 11.038 -27.105 1.00 97.06 90 THR A O 1
ATOM 660 N N . PRO A 1 91 ? 13.114 11.903 -25.030 1.00 95.94 91 PRO A N 1
ATOM 661 C CA . PRO A 1 91 ? 13.732 12.531 -23.859 1.00 95.94 91 PRO A CA 1
ATOM 662 C C . PRO A 1 91 ? 14.856 11.664 -23.267 1.00 95.94 91 PRO A C 1
ATOM 664 O O . PRO A 1 91 ? 14.914 10.460 -23.499 1.00 95.94 91 PRO A O 1
ATOM 667 N N . THR A 1 92 ? 15.771 12.268 -22.508 1.00 93.06 92 THR A N 1
ATOM 668 C CA . THR A 1 92 ? 16.787 11.496 -21.777 1.00 93.06 92 THR A CA 1
ATOM 669 C C . THR A 1 92 ? 16.098 10.664 -20.687 1.00 93.06 92 THR A C 1
ATOM 671 O O . THR A 1 92 ? 15.355 11.252 -19.896 1.00 93.06 92 THR A O 1
ATOM 674 N N . PRO A 1 93 ? 16.318 9.336 -20.608 1.00 91.81 93 PRO A N 1
ATOM 675 C CA . PRO A 1 93 ? 15.773 8.510 -19.531 1.00 91.81 93 PRO A CA 1
ATOM 676 C C . PRO A 1 93 ? 16.188 9.030 -18.150 1.00 91.81 93 PRO A C 1
ATOM 678 O O . PRO A 1 93 ? 17.328 9.467 -17.980 1.00 91.81 93 PRO A O 1
ATOM 681 N N . ASN A 1 94 ? 15.275 8.985 -17.174 1.00 85.69 94 ASN A N 1
ATOM 682 C CA . ASN A 1 94 ? 15.574 9.324 -15.783 1.00 85.69 94 ASN A CA 1
ATOM 683 C C . ASN A 1 94 ? 16.444 8.212 -15.170 1.00 85.69 94 ASN A C 1
ATOM 685 O O . ASN A 1 94 ? 15.930 7.110 -14.975 1.00 85.69 94 ASN A O 1
ATOM 689 N N . PRO A 1 95 ? 17.715 8.470 -14.803 1.00 81.19 95 PRO A N 1
ATOM 690 C CA . PRO A 1 95 ? 18.561 7.440 -14.203 1.00 81.19 95 PRO A CA 1
ATOM 691 C C . PRO A 1 95 ? 18.022 6.936 -12.859 1.00 81.19 95 PRO A C 1
ATOM 693 O O . PRO A 1 95 ? 18.234 5.777 -12.516 1.00 81.19 95 PRO A O 1
ATOM 696 N N . SER A 1 96 ? 17.304 7.784 -12.111 1.00 83.12 96 SER A N 1
ATOM 697 C CA . SER A 1 96 ? 16.651 7.399 -10.851 1.00 83.12 96 SER A CA 1
ATOM 698 C C . SER A 1 96 ? 15.456 6.468 -11.061 1.00 83.12 96 SER A C 1
ATOM 700 O O . SER A 1 96 ? 15.102 5.737 -10.145 1.00 83.12 96 SER A O 1
ATOM 702 N N . GLY A 1 97 ? 14.880 6.466 -12.267 1.00 85.81 97 GLY A N 1
ATOM 703 C CA . GLY A 1 97 ? 13.872 5.502 -12.704 1.00 85.81 97 GLY A CA 1
ATOM 704 C C . GLY A 1 97 ? 14.477 4.190 -13.211 1.00 85.81 97 GLY A C 1
ATOM 705 O O . GLY A 1 97 ? 13.750 3.362 -13.749 1.00 85.81 97 GLY A O 1
ATOM 706 N N . GLY A 1 98 ? 15.799 4.007 -13.095 1.00 91.62 98 GLY A N 1
ATOM 707 C CA . GLY A 1 98 ? 16.489 2.740 -13.347 1.00 91.62 98 GLY A CA 1
ATOM 708 C C . GLY A 1 98 ? 16.709 2.381 -14.821 1.00 91.62 98 GLY A C 1
ATOM 709 O O . GLY A 1 98 ? 17.391 1.398 -15.113 1.00 91.62 98 GLY A O 1
ATOM 710 N N . LEU A 1 99 ? 16.203 3.195 -15.754 1.00 95.00 99 LEU A N 1
ATOM 711 C CA . LEU A 1 99 ? 16.436 3.069 -17.194 1.00 95.00 99 LEU A CA 1
ATOM 712 C C . LEU A 1 99 ? 17.639 3.914 -17.639 1.00 95.00 99 LEU A C 1
ATOM 714 O O . LEU A 1 99 ? 17.779 5.084 -17.279 1.00 95.00 99 LEU A O 1
ATOM 718 N N . LEU A 1 100 ? 18.504 3.327 -18.462 1.00 95.31 100 LEU A N 1
ATOM 719 C CA . LEU A 1 100 ? 19.805 3.866 -18.850 1.00 95.31 100 LEU A CA 1
ATOM 720 C C . LEU A 1 100 ? 20.022 3.734 -20.357 1.00 95.31 100 LEU A C 1
ATOM 722 O O . LEU A 1 100 ? 19.837 2.663 -20.932 1.00 95.31 100 LEU A O 1
ATOM 726 N N . PHE A 1 101 ? 20.496 4.806 -20.989 1.00 96.88 101 PHE A N 1
ATOM 727 C CA . PHE A 1 101 ? 20.904 4.792 -22.392 1.00 96.88 101 PHE A CA 1
ATOM 728 C C . PHE A 1 101 ? 22.408 5.033 -22.518 1.00 96.88 101 PHE A C 1
ATOM 730 O O . PHE A 1 101 ? 22.922 6.058 -22.061 1.00 96.88 101 PHE A O 1
ATOM 737 N N . ASP A 1 102 ? 23.113 4.105 -23.158 1.00 96.12 102 ASP A N 1
ATOM 738 C CA . ASP A 1 102 ? 24.536 4.242 -23.444 1.00 96.12 102 ASP A CA 1
ATOM 739 C C . ASP A 1 102 ? 24.742 4.965 -24.782 1.00 96.12 102 ASP A C 1
ATOM 741 O O . ASP A 1 102 ? 24.614 4.385 -25.858 1.00 96.12 102 ASP A O 1
ATOM 745 N N . ALA A 1 103 ? 25.126 6.241 -24.719 1.00 95.00 103 ALA A N 1
ATOM 746 C CA . ALA A 1 103 ? 25.379 7.069 -25.900 1.00 95.00 103 ALA A CA 1
ATOM 747 C C . ALA A 1 103 ? 26.611 6.641 -26.733 1.00 95.00 103 ALA A C 1
ATOM 749 O O . ALA A 1 103 ? 26.841 7.187 -27.815 1.00 95.00 103 ALA A O 1
ATOM 750 N N . SER A 1 104 ? 27.421 5.690 -26.254 1.00 93.62 104 SER A N 1
ATOM 751 C CA . SER A 1 104 ? 28.552 5.141 -27.011 1.00 93.62 104 SER A CA 1
ATOM 752 C C . SER A 1 104 ? 28.168 3.925 -27.856 1.00 93.62 104 SER A C 1
ATOM 754 O O . SER A 1 104 ? 28.726 3.731 -28.936 1.00 93.62 104 SER A O 1
ATOM 756 N N . THR A 1 105 ? 27.193 3.137 -27.402 1.00 95.25 105 THR A N 1
ATOM 757 C CA . THR A 1 105 ? 26.783 1.882 -28.054 1.00 95.25 105 THR A CA 1
ATOM 758 C C . THR A 1 105 ? 25.363 1.915 -28.613 1.00 95.25 105 THR A C 1
ATOM 760 O O . THR A 1 105 ? 25.019 1.075 -29.441 1.00 95.25 105 THR A O 1
ATOM 763 N N . GLY A 1 106 ? 24.540 2.870 -28.178 1.00 95.75 106 GLY A N 1
ATOM 764 C CA . GLY A 1 106 ? 23.110 2.922 -28.459 1.00 95.75 106 GLY A CA 1
ATOM 765 C C . GLY A 1 106 ? 22.292 1.919 -27.641 1.00 95.75 106 GLY A C 1
ATOM 766 O O . GLY A 1 106 ? 21.105 1.758 -27.896 1.00 95.75 106 GLY A O 1
ATOM 767 N N . VAL A 1 107 ? 22.870 1.206 -26.673 1.00 97.00 107 VAL A N 1
ATOM 768 C CA . VAL A 1 107 ? 22.104 0.231 -25.880 1.00 97.00 107 VAL A CA 1
ATOM 769 C C . VAL A 1 107 ? 21.159 0.954 -24.913 1.00 97.00 107 VAL A C 1
ATOM 771 O O . VAL A 1 107 ? 21.595 1.814 -24.143 1.00 97.00 107 VAL A O 1
ATOM 774 N N . PHE A 1 108 ? 19.872 0.587 -24.935 1.00 96.88 108 PHE A N 1
ATOM 775 C CA . PHE A 1 108 ? 18.868 1.037 -23.966 1.00 96.88 108 PHE A CA 1
ATOM 776 C C . PHE A 1 108 ? 18.590 -0.104 -22.982 1.00 96.88 108 PHE A C 1
ATOM 778 O O . PHE A 1 108 ? 18.149 -1.178 -23.381 1.00 96.88 108 PHE A O 1
ATOM 785 N N . SER A 1 109 ? 18.911 0.085 -21.705 1.00 96.25 109 SER A N 1
ATOM 786 C CA . SER A 1 109 ? 18.931 -0.996 -20.716 1.00 96.25 109 SER A CA 1
ATOM 787 C C . SER A 1 109 ? 18.494 -0.538 -19.329 1.00 96.25 109 SER A C 1
ATOM 789 O O . SER A 1 109 ? 18.308 0.653 -19.101 1.00 96.25 109 SER A O 1
ATOM 791 N N . GLY A 1 110 ? 18.353 -1.478 -18.398 1.00 95.25 110 GLY A N 1
ATOM 792 C CA . GLY A 1 110 ? 18.122 -1.190 -16.984 1.00 95.25 110 GLY A CA 1
ATOM 793 C C . GLY A 1 110 ? 16.971 -1.989 -16.389 1.00 95.25 110 GLY A C 1
ATOM 794 O O . GLY A 1 110 ? 16.357 -2.814 -17.061 1.00 95.25 110 GLY A O 1
ATOM 795 N N . THR A 1 111 ? 16.679 -1.732 -15.122 1.00 94.56 111 THR A N 1
ATOM 796 C CA . THR A 1 111 ? 15.519 -2.288 -14.415 1.00 94.56 111 THR A CA 1
ATOM 797 C C . THR A 1 111 ? 14.704 -1.102 -13.930 1.00 94.56 111 THR A C 1
ATOM 799 O O . THR A 1 111 ? 15.263 -0.284 -13.202 1.00 94.56 111 THR A O 1
ATOM 802 N N . PRO A 1 112 ? 13.439 -0.949 -14.351 1.00 93.88 112 PRO A N 1
ATOM 803 C CA . PRO A 1 112 ? 12.672 0.235 -14.022 1.00 93.88 112 PRO A CA 1
ATOM 804 C C . PRO A 1 112 ? 12.330 0.263 -12.530 1.00 93.88 112 PRO A C 1
ATOM 806 O O . PRO A 1 112 ? 11.872 -0.732 -11.971 1.00 93.88 112 PRO A O 1
ATOM 809 N N . THR A 1 113 ? 12.534 1.422 -11.911 1.00 91.81 113 THR A N 1
ATOM 810 C CA . THR A 1 113 ? 12.283 1.688 -10.481 1.00 91.81 113 THR A CA 1
ATOM 811 C C . THR A 1 113 ? 11.271 2.813 -10.268 1.00 91.81 113 THR A C 1
ATOM 813 O O . THR A 1 113 ? 11.120 3.310 -9.154 1.00 91.81 113 THR A O 1
ATOM 816 N N . GLU A 1 114 ? 10.578 3.224 -11.329 1.00 87.62 114 GLU A N 1
ATOM 817 C CA . GLU A 1 114 ? 9.452 4.160 -11.323 1.00 87.62 114 GLU A CA 1
ATOM 818 C C . GLU A 1 114 ? 8.424 3.673 -12.357 1.00 87.62 114 GLU A C 1
ATOM 820 O O . GLU A 1 114 ? 8.805 3.191 -13.429 1.00 87.62 114 GLU A O 1
ATOM 825 N N . THR A 1 115 ? 7.130 3.788 -12.051 1.00 87.50 115 THR A N 1
ATOM 826 C CA . THR A 1 115 ? 6.067 3.513 -13.026 1.00 87.50 115 THR A CA 1
ATOM 827 C C . THR A 1 115 ? 6.063 4.571 -14.122 1.00 87.50 115 THR A C 1
ATOM 829 O O . THR A 1 115 ? 6.445 5.727 -13.923 1.00 87.50 115 THR A O 1
ATOM 832 N N . MET A 1 116 ? 5.652 4.171 -15.321 1.00 87.25 116 MET A N 1
ATOM 833 C CA . MET A 1 116 ? 5.753 5.023 -16.496 1.00 87.25 116 MET A CA 1
ATOM 834 C C . MET A 1 116 ? 4.595 4.734 -17.437 1.00 87.25 116 MET A C 1
ATOM 836 O O . MET A 1 116 ? 4.456 3.624 -17.950 1.00 87.25 116 MET A O 1
ATOM 840 N N . ILE A 1 117 ? 3.791 5.758 -17.724 1.00 86.81 117 ILE A N 1
ATOM 841 C CA . ILE A 1 117 ? 2.842 5.684 -18.837 1.00 86.81 117 ILE A CA 1
ATOM 842 C C . ILE A 1 117 ? 3.606 5.484 -20.145 1.00 86.81 117 ILE A C 1
ATOM 844 O O . ILE A 1 117 ? 4.760 5.893 -20.256 1.00 86.81 117 ILE A O 1
ATOM 848 N N . ARG A 1 118 ? 2.950 4.932 -21.165 1.00 92.69 118 ARG A N 1
ATOM 849 C CA . ARG A 1 118 ? 3.551 4.728 -22.488 1.00 92.69 118 ARG A CA 1
ATOM 850 C C . ARG A 1 118 ? 4.282 5.983 -22.988 1.00 92.69 118 ARG A C 1
ATOM 852 O O . ARG A 1 118 ? 3.656 6.942 -23.441 1.00 92.69 118 ARG A O 1
ATOM 859 N N . THR A 1 119 ? 5.608 5.947 -22.941 1.00 94.75 119 THR A N 1
ATOM 860 C CA . THR A 1 119 ? 6.485 7.073 -23.263 1.00 94.75 119 THR A CA 1
ATOM 861 C C . THR A 1 119 ? 7.257 6.766 -24.533 1.00 94.75 119 THR A C 1
ATOM 863 O O . THR A 1 119 ? 7.836 5.691 -24.679 1.00 94.75 119 THR A O 1
ATOM 866 N N . GLN A 1 120 ? 7.252 7.714 -25.469 1.00 97.25 120 GLN A N 1
ATOM 867 C CA . GLN A 1 120 ? 8.002 7.617 -26.716 1.00 97.25 120 GLN A CA 1
ATOM 868 C C . GLN A 1 120 ? 9.417 8.174 -26.526 1.00 97.25 120 GLN A C 1
ATOM 870 O O . GLN A 1 120 ? 9.588 9.323 -26.124 1.00 97.25 120 GLN A O 1
ATOM 875 N N . TYR A 1 121 ? 10.413 7.370 -26.881 1.00 97.62 121 TYR A N 1
ATOM 876 C CA . TYR A 1 121 ? 11.820 7.735 -26.960 1.00 97.62 121 TYR A CA 1
ATOM 877 C C . TYR A 1 121 ? 12.270 7.771 -28.420 1.00 97.62 121 TYR A C 1
ATOM 879 O O . TYR A 1 121 ? 12.153 6.783 -29.144 1.00 97.62 121 TYR A O 1
ATOM 887 N N . GLU A 1 122 ? 12.807 8.904 -28.856 1.00 97.94 122 GLU A N 1
ATOM 888 C CA . GLU A 1 122 ? 13.438 9.074 -30.161 1.00 97.94 122 GLU A CA 1
ATOM 889 C C . GLU A 1 122 ? 14.939 8.835 -30.040 1.00 97.94 122 GLU A C 1
ATOM 891 O O . GLU A 1 122 ? 15.659 9.622 -29.423 1.00 97.94 122 GLU A O 1
ATOM 896 N N . ILE A 1 123 ? 15.417 7.748 -30.638 1.00 98.31 123 ILE A N 1
ATOM 897 C CA . ILE A 1 123 ? 16.831 7.384 -30.643 1.00 98.31 123 ILE A CA 1
ATOM 898 C C . ILE A 1 123 ? 17.419 7.749 -32.000 1.00 98.31 123 ILE A C 1
ATOM 900 O O . ILE A 1 123 ? 16.907 7.328 -33.038 1.00 98.31 123 ILE A O 1
ATOM 904 N N . THR A 1 124 ? 18.493 8.535 -31.991 1.00 97.81 124 THR A N 1
ATOM 905 C CA . THR A 1 124 ? 19.166 9.032 -33.192 1.00 97.81 124 THR A CA 1
ATOM 906 C C . THR A 1 124 ? 20.598 8.519 -33.263 1.00 97.81 124 THR A C 1
ATOM 908 O O . THR A 1 124 ? 21.385 8.726 -32.340 1.00 97.81 124 THR A O 1
ATOM 911 N N . ALA A 1 125 ? 20.951 7.905 -34.390 1.00 97.50 125 ALA A N 1
ATOM 912 C CA . ALA A 1 125 ? 22.326 7.583 -34.755 1.00 97.50 125 ALA A CA 1
ATOM 913 C C . ALA A 1 125 ? 22.828 8.568 -35.811 1.00 97.50 125 ALA A C 1
ATOM 915 O O . ALA A 1 125 ? 22.131 8.841 -36.789 1.00 97.50 125 ALA A O 1
ATOM 916 N N . THR A 1 126 ? 24.040 9.091 -35.626 1.00 95.50 126 THR A N 1
ATOM 917 C CA . THR A 1 126 ? 24.647 10.095 -36.511 1.00 95.50 126 THR A CA 1
ATOM 918 C C . THR A 1 126 ? 26.042 9.663 -36.957 1.00 95.50 126 THR A C 1
ATOM 920 O O . THR A 1 126 ? 26.798 9.080 -36.175 1.00 95.50 126 THR A O 1
ATOM 923 N N . ASN A 1 127 ? 26.385 9.979 -38.205 1.00 91.69 127 ASN A N 1
ATOM 924 C CA . ASN A 1 127 ? 27.748 9.977 -38.730 1.00 91.69 127 ASN A CA 1
ATOM 925 C C . ASN A 1 127 ? 28.063 11.295 -39.467 1.00 91.69 127 ASN A C 1
ATOM 927 O O . ASN A 1 127 ? 27.324 12.274 -39.365 1.00 91.69 127 ASN A O 1
ATOM 931 N N . ASP A 1 128 ? 29.186 11.347 -40.181 1.00 88.25 128 ASP A N 1
ATOM 932 C CA . ASP A 1 128 ? 29.640 12.516 -40.946 1.00 88.25 128 ASP A CA 1
ATOM 933 C C . ASP A 1 128 ? 28.789 12.822 -42.195 1.00 88.25 128 ASP A C 1
ATOM 935 O O . ASP A 1 128 ? 28.866 13.932 -42.727 1.00 88.25 128 ASP A O 1
ATOM 939 N N . VAL A 1 129 ? 27.951 11.880 -42.640 1.00 89.00 129 VAL A N 1
ATOM 940 C CA . VAL A 1 129 ? 27.029 12.054 -43.776 1.00 89.00 129 VAL A CA 1
ATOM 941 C C . VAL A 1 129 ? 25.659 12.556 -43.332 1.00 89.00 129 VAL A C 1
ATOM 943 O O . VAL A 1 129 ? 25.039 13.362 -44.029 1.00 89.00 129 VAL A O 1
ATOM 946 N N . GLY A 1 130 ? 25.163 12.082 -42.191 1.00 90.75 130 GLY A N 1
ATOM 947 C CA . GLY A 1 130 ? 23.848 12.454 -41.685 1.00 90.75 130 GLY A CA 1
ATOM 948 C C . GLY A 1 130 ? 23.405 11.596 -40.509 1.00 90.75 130 GLY A C 1
ATOM 949 O O . GLY A 1 130 ? 24.220 10.999 -39.808 1.00 90.75 130 GLY A O 1
ATOM 950 N N . SER A 1 131 ? 22.096 11.540 -40.283 1.00 95.50 131 SER A N 1
ATOM 951 C CA . SER A 1 131 ? 21.512 10.811 -39.161 1.00 95.50 131 SER A CA 1
ATOM 952 C C . SER A 1 131 ? 20.256 10.036 -39.549 1.00 95.50 131 SER A C 1
ATOM 954 O O . SER A 1 131 ? 19.590 10.344 -40.540 1.00 95.50 131 SER A O 1
ATOM 956 N N . MET A 1 132 ? 19.934 9.031 -38.737 1.00 96.62 132 MET A N 1
ATOM 957 C CA . MET A 1 132 ? 18.648 8.340 -38.735 1.00 96.62 132 MET A CA 1
ATOM 958 C C . MET A 1 132 ? 18.079 8.340 -37.321 1.00 96.62 132 MET A C 1
ATOM 960 O O . MET A 1 132 ? 18.813 8.124 -36.358 1.00 96.62 132 MET A O 1
ATOM 964 N N . THR A 1 133 ? 16.767 8.540 -37.223 1.00 97.94 133 THR A N 1
ATOM 965 C CA . THR A 1 133 ? 16.019 8.529 -35.966 1.00 97.94 133 THR A CA 1
ATOM 966 C C . THR A 1 133 ? 14.929 7.466 -36.022 1.00 97.94 133 THR A C 1
ATOM 968 O O . THR A 1 133 ? 14.230 7.347 -37.030 1.00 97.94 133 THR A O 1
ATOM 971 N N . VAL A 1 134 ? 14.778 6.711 -34.935 1.00 98.06 134 VAL A N 1
ATOM 972 C CA . VAL A 1 134 ? 13.710 5.722 -34.737 1.00 98.06 134 VAL A CA 1
ATOM 973 C C . VAL A 1 134 ? 13.018 5.951 -33.402 1.00 98.06 134 VAL A C 1
ATOM 975 O O . VAL A 1 134 ? 13.603 6.521 -32.483 1.00 98.06 134 VAL A O 1
ATOM 978 N N . SER A 1 135 ? 11.766 5.511 -33.293 1.00 97.75 135 SER A N 1
ATOM 979 C CA . SER A 1 135 ? 10.991 5.622 -32.058 1.00 97.75 135 SER A CA 1
ATOM 980 C C . SER A 1 135 ? 10.863 4.276 -31.358 1.00 97.75 135 SER A C 1
ATOM 982 O O . SER A 1 135 ? 10.503 3.282 -31.987 1.00 97.75 135 SER A O 1
ATOM 984 N N . VAL A 1 136 ? 11.095 4.283 -30.049 1.00 97.75 136 VAL A N 1
ATOM 985 C CA . VAL A 1 136 ? 10.835 3.178 -29.124 1.00 97.75 136 VAL A CA 1
ATOM 986 C C . VAL A 1 136 ? 9.788 3.633 -28.113 1.00 97.75 136 VAL A C 1
ATOM 988 O O . VAL A 1 136 ? 9.836 4.773 -27.658 1.00 97.75 136 VAL A O 1
ATOM 991 N N . HIS A 1 137 ? 8.842 2.769 -27.760 1.00 96.75 137 HIS A N 1
ATOM 992 C CA . HIS A 1 137 ? 7.868 3.037 -26.704 1.00 96.75 137 HIS A CA 1
ATOM 993 C C . HIS A 1 137 ? 8.167 2.159 -25.497 1.00 96.75 137 HIS A C 1
ATOM 995 O O . HIS A 1 137 ? 8.339 0.957 -25.663 1.00 96.75 137 HIS A O 1
ATOM 1001 N N . ILE A 1 138 ? 8.211 2.759 -24.309 1.00 94.88 138 ILE A N 1
ATOM 1002 C CA . ILE A 1 138 ? 8.344 2.037 -23.042 1.00 94.88 138 ILE A CA 1
ATOM 1003 C C . ILE A 1 138 ? 7.122 2.347 -22.178 1.00 94.88 138 ILE A C 1
ATOM 1005 O O . ILE A 1 138 ? 6.755 3.514 -22.022 1.00 94.88 138 ILE A O 1
ATOM 1009 N N . THR A 1 139 ? 6.515 1.313 -21.608 1.00 92.62 139 THR A N 1
ATOM 1010 C CA . THR A 1 139 ? 5.511 1.414 -20.540 1.00 92.62 139 THR A CA 1
ATOM 1011 C C . THR A 1 139 ? 6.021 0.613 -19.344 1.00 92.62 139 THR A C 1
ATOM 1013 O O . THR A 1 139 ? 6.524 -0.492 -19.531 1.00 92.62 139 THR A O 1
ATOM 1016 N N . VAL A 1 140 ? 5.902 1.146 -18.129 1.00 91.56 140 VAL A N 1
ATOM 1017 C CA . VAL A 1 140 ? 6.211 0.415 -16.891 1.00 91.56 140 VAL A CA 1
ATOM 1018 C C . VAL A 1 140 ? 4.937 0.329 -16.059 1.00 91.56 140 VAL A C 1
ATOM 1020 O O . VAL A 1 140 ? 4.442 1.360 -15.598 1.00 91.56 140 VAL A O 1
ATOM 1023 N N . GLU A 1 141 ? 4.424 -0.887 -15.892 1.00 90.62 141 GLU A N 1
ATOM 1024 C CA . GLU A 1 141 ? 3.223 -1.200 -15.112 1.00 90.62 141 GLU A CA 1
ATOM 1025 C C . GLU A 1 141 ? 3.603 -1.763 -13.732 1.00 90.62 141 GLU A C 1
ATOM 1027 O O . GLU A 1 141 ? 4.699 -2.303 -13.560 1.00 90.62 141 GLU A O 1
ATOM 1032 N N . ASP A 1 142 ? 2.716 -1.593 -12.750 1.00 90.00 142 ASP A N 1
ATOM 1033 C CA . ASP A 1 142 ? 2.881 -2.067 -11.368 1.00 90.00 142 ASP A CA 1
ATOM 1034 C C . ASP A 1 142 ? 1.521 -2.125 -10.665 1.00 90.00 142 ASP A C 1
ATOM 1036 O O . ASP A 1 142 ? 0.692 -1.224 -10.874 1.00 90.00 142 ASP A O 1
ATOM 1040 N N . LEU A 1 143 ? 1.296 -3.123 -9.808 1.00 90.12 143 LEU A N 1
ATOM 1041 C CA . LEU A 1 143 ? 0.172 -3.115 -8.876 1.00 90.12 143 LEU A CA 1
ATOM 1042 C C . LEU A 1 143 ? 0.600 -2.488 -7.547 1.00 90.12 143 LEU A C 1
ATOM 1044 O O . LEU A 1 143 ? 1.343 -3.086 -6.776 1.00 90.12 143 LEU A O 1
ATOM 1048 N N . ASN A 1 144 ? 0.034 -1.329 -7.213 1.00 90.06 144 ASN A N 1
ATOM 1049 C CA . ASN A 1 144 ? 0.346 -0.677 -5.946 1.00 90.06 144 ASN A CA 1
ATOM 1050 C C . ASN A 1 144 ? -0.888 -0.067 -5.285 1.00 90.06 144 ASN A C 1
ATOM 1052 O O . ASN A 1 144 ? -1.710 0.567 -5.946 1.00 90.06 144 ASN A O 1
ATOM 1056 N N . TYR A 1 145 ? -0.962 -0.166 -3.959 1.00 91.38 145 TYR A N 1
ATOM 1057 C CA . TYR A 1 145 ? -1.968 0.486 -3.119 1.00 91.38 145 TYR A CA 1
ATOM 1058 C C . TYR A 1 145 ? -1.300 1.499 -2.193 1.00 91.38 145 TYR A C 1
ATOM 1060 O O . TYR A 1 145 ? -0.141 1.343 -1.808 1.00 91.38 145 TYR A O 1
ATOM 1068 N N . ASN A 1 146 ? -2.031 2.542 -1.798 1.00 89.75 146 ASN A N 1
ATOM 1069 C CA . ASN A 1 146 ? -1.520 3.476 -0.800 1.00 89.75 146 ASN A CA 1
ATOM 1070 C C . ASN A 1 146 ? -1.684 2.889 0.608 1.00 89.75 146 ASN A C 1
ATOM 1072 O O . ASN A 1 146 ? -2.719 3.076 1.237 1.00 89.75 146 ASN A O 1
ATOM 1076 N N . LEU A 1 147 ? -0.641 2.224 1.104 1.00 91.06 147 LEU A N 1
ATOM 1077 C CA . LEU A 1 147 ? -0.590 1.636 2.452 1.00 91.06 147 LEU A CA 1
ATOM 1078 C C . LEU A 1 147 ? 0.346 2.420 3.386 1.00 91.06 147 LEU A C 1
ATOM 1080 O O . LEU A 1 147 ? 0.928 1.874 4.319 1.00 91.06 147 LEU A O 1
ATOM 1084 N N . SER A 1 148 ? 0.541 3.717 3.119 1.00 89.50 148 SER A N 1
ATOM 1085 C CA . SER A 1 148 ? 1.494 4.551 3.869 1.00 89.50 148 SER A CA 1
ATOM 1086 C C . SER A 1 148 ? 1.143 4.722 5.351 1.00 89.50 148 SER A C 1
ATOM 1088 O O . SER A 1 148 ? 2.029 5.022 6.151 1.00 89.50 148 SER A O 1
ATOM 1090 N N . LEU A 1 149 ? -0.124 4.516 5.720 1.00 88.19 149 LEU A N 1
ATOM 1091 C CA . LEU A 1 149 ? -0.600 4.591 7.102 1.00 88.19 149 LEU A CA 1
ATOM 1092 C C . LEU A 1 149 ? -0.456 3.268 7.871 1.00 88.19 149 LEU A C 1
ATOM 1094 O O . LEU A 1 149 ? -0.628 3.277 9.088 1.00 88.19 149 LEU A O 1
ATOM 1098 N N . GLY A 1 150 ? -0.053 2.184 7.200 1.00 89.88 150 GLY A N 1
ATOM 1099 C CA . GLY A 1 150 ? 0.097 0.853 7.783 1.00 89.88 150 GLY A CA 1
ATOM 1100 C C . GLY A 1 150 ? -0.973 -0.131 7.291 1.00 89.88 150 GLY A C 1
ATOM 1101 O O . GLY A 1 150 ? -1.479 0.027 6.177 1.00 89.88 150 GLY A O 1
ATOM 1102 N N . PRO A 1 151 ? -1.280 -1.168 8.094 1.00 93.94 151 PRO A N 1
ATOM 1103 C CA . PRO A 1 151 ? -2.380 -2.093 7.834 1.00 93.94 151 PRO A CA 1
ATOM 1104 C C . PRO A 1 151 ? -3.734 -1.383 7.759 1.00 93.94 151 PRO A C 1
ATOM 1106 O O . PRO A 1 151 ? -3.913 -0.303 8.321 1.00 93.94 151 PRO A O 1
ATOM 1109 N N . ILE A 1 152 ? -4.691 -2.012 7.084 1.00 94.50 152 ILE A N 1
ATOM 1110 C CA . ILE A 1 152 ? -6.060 -1.513 6.963 1.00 94.50 152 ILE A CA 1
ATOM 1111 C C . ILE A 1 152 ? -6.852 -2.021 8.168 1.00 94.50 152 ILE A C 1
ATOM 1113 O O . ILE A 1 152 ? -6.965 -3.230 8.361 1.00 94.50 152 ILE A O 1
ATOM 1117 N N . TYR A 1 153 ? -7.406 -1.102 8.951 1.00 95.12 153 TYR A N 1
ATOM 1118 C CA . TYR A 1 153 ? -8.371 -1.407 10.004 1.00 95.12 153 TYR A CA 1
ATOM 1119 C C . TYR A 1 153 ? -9.736 -0.875 9.581 1.00 95.12 153 TYR A C 1
ATOM 1121 O O . TYR A 1 153 ? -9.835 0.257 9.108 1.00 95.12 153 TYR A O 1
ATOM 1129 N N . LEU A 1 154 ? -10.749 -1.725 9.695 1.00 95.69 154 LEU A N 1
ATOM 1130 C CA . LEU A 1 154 ? -12.151 -1.440 9.401 1.00 95.69 154 LEU A CA 1
ATOM 1131 C C . LEU A 1 154 ? -12.968 -1.649 10.676 1.00 95.69 154 LEU A C 1
ATOM 1133 O O . LEU A 1 154 ? -12.479 -2.314 11.585 1.00 95.69 154 LEU A O 1
ATOM 1137 N N . LEU A 1 155 ? -14.190 -1.131 10.711 1.00 95.75 155 LEU A N 1
ATOM 1138 C CA . LEU A 1 155 ? -15.149 -1.381 11.787 1.00 95.75 155 LEU A CA 1
ATOM 1139 C C . LEU A 1 155 ? -16.186 -2.388 11.309 1.00 95.75 155 LEU A C 1
ATOM 1141 O O . LEU A 1 155 ? -16.550 -2.377 10.128 1.00 95.75 155 LEU A O 1
ATOM 1145 N N . GLU A 1 156 ? -16.606 -3.288 12.190 1.00 95.75 156 GLU A N 1
ATOM 1146 C CA . GLU A 1 156 ? -17.685 -4.221 11.901 1.00 95.75 156 GLU A CA 1
ATOM 1147 C C . GLU A 1 156 ? -18.968 -3.448 11.564 1.00 95.75 156 GLU A C 1
ATOM 1149 O O . GLU A 1 156 ? -19.270 -2.419 12.149 1.00 95.75 156 GLU A O 1
ATOM 1154 N N . ASN A 1 157 ? -19.721 -3.917 10.571 1.00 94.38 157 ASN A N 1
ATOM 1155 C CA . ASN A 1 157 ? -21.001 -3.351 10.138 1.00 94.38 157 ASN A CA 1
ATOM 1156 C C . ASN A 1 157 ? -20.962 -1.922 9.560 1.00 94.38 157 ASN A C 1
ATOM 1158 O O . ASN A 1 157 ? -21.978 -1.483 9.013 1.00 94.38 157 ASN A O 1
ATOM 1162 N N . GLU A 1 158 ? -19.804 -1.259 9.531 1.00 94.94 158 GLU A N 1
ATOM 1163 C CA . GLU A 1 158 ? -19.629 0.061 8.916 1.00 94.94 158 GLU A CA 1
ATOM 1164 C C . GLU A 1 158 ? -19.092 -0.023 7.476 1.00 94.94 158 GLU A C 1
ATOM 1166 O O . GLU A 1 158 ? -18.214 -0.822 7.134 1.00 94.94 158 GLU A O 1
ATOM 1171 N N . GLU A 1 159 ? -19.635 0.794 6.568 1.00 95.31 159 GLU A N 1
ATOM 1172 C CA . GLU A 1 159 ? -19.193 0.796 5.167 1.00 95.31 159 GLU A CA 1
ATOM 1173 C C . GLU A 1 159 ? -17.763 1.342 5.041 1.00 95.31 159 GLU A C 1
ATOM 1175 O O . GLU A 1 159 ? -17.475 2.495 5.364 1.00 95.31 159 GLU A O 1
ATOM 1180 N N . MET A 1 160 ? -16.852 0.532 4.492 1.00 93.88 160 MET A N 1
ATOM 1181 C CA . MET A 1 160 ? -15.485 0.990 4.282 1.00 93.88 160 MET A CA 1
ATOM 1182 C C . MET A 1 160 ? -15.419 2.037 3.169 1.00 93.88 160 MET A C 1
ATOM 1184 O O . MET A 1 160 ? -16.072 1.928 2.126 1.00 93.88 160 MET A O 1
ATOM 1188 N N . LEU A 1 161 ? -14.494 2.986 3.304 1.00 92.38 161 LEU A N 1
ATOM 1189 C CA . LEU A 1 161 ? -14.068 3.774 2.154 1.00 92.38 161 LEU A CA 1
ATOM 1190 C C . LEU A 1 161 ? -13.410 2.851 1.127 1.00 92.38 161 LEU A C 1
ATOM 1192 O O . LEU A 1 161 ? -12.416 2.184 1.419 1.00 92.38 161 LEU A O 1
ATOM 1196 N N . SER A 1 162 ? -13.963 2.829 -0.088 1.00 95.06 162 SER A N 1
ATOM 1197 C CA . SER A 1 162 ? -13.454 1.985 -1.165 1.00 95.06 162 SER A CA 1
ATOM 1198 C C . SER A 1 162 ? -11.971 2.254 -1.407 1.00 95.06 162 SER A C 1
ATOM 1200 O O . SER A 1 162 ? -11.560 3.397 -1.635 1.00 95.06 162 SER A O 1
ATOM 1202 N N . LEU A 1 163 ? -11.180 1.192 -1.408 1.00 94.94 163 LEU A N 1
ATOM 1203 C CA . LEU A 1 163 ? -9.745 1.246 -1.578 1.00 94.94 163 LEU A CA 1
ATOM 1204 C C . LEU A 1 163 ? -9.387 0.881 -3.020 1.00 94.94 163 LEU A C 1
ATOM 1206 O O . LEU A 1 163 ? -9.455 -0.278 -3.428 1.00 94.94 163 LEU A O 1
ATOM 1210 N N . GLU A 1 164 ? -8.990 1.885 -3.795 1.00 94.19 164 GLU A N 1
ATOM 1211 C CA . GLU A 1 164 ? -8.530 1.703 -5.171 1.00 94.19 164 GLU A CA 1
ATOM 1212 C C . GLU A 1 164 ? -7.001 1.540 -5.235 1.00 94.19 164 GLU A C 1
ATOM 1214 O O . GLU A 1 164 ? -6.272 2.197 -4.479 1.00 94.19 164 GLU A O 1
ATOM 1219 N N . PRO A 1 165 ? -6.479 0.718 -6.164 1.00 92.25 165 PRO A N 1
ATOM 1220 C CA . PRO A 1 165 ? -5.050 0.689 -6.430 1.00 92.25 165 PRO A CA 1
ATOM 1221 C C . PRO A 1 165 ? -4.577 2.048 -6.970 1.00 92.25 165 PRO A C 1
ATOM 1223 O O . PRO A 1 165 ? -5.149 2.612 -7.901 1.00 92.25 165 PRO A O 1
ATOM 1226 N N . THR A 1 166 ? -3.481 2.564 -6.416 1.00 88.94 166 THR A N 1
ATOM 1227 C CA . THR A 1 166 ? -2.792 3.771 -6.911 1.00 88.94 166 THR A CA 1
ATOM 1228 C C . THR A 1 166 ? -2.133 3.578 -8.276 1.00 88.94 166 THR A C 1
ATOM 1230 O O . THR A 1 166 ? -1.985 4.541 -9.029 1.00 88.94 166 THR A O 1
ATOM 1233 N N . SER A 1 167 ? -1.745 2.346 -8.602 1.00 85.88 167 SER A N 1
ATOM 1234 C CA . SER A 1 167 ? -1.317 1.934 -9.936 1.00 85.88 167 SER A CA 1
ATOM 1235 C C . SER A 1 167 ? -1.846 0.538 -10.226 1.00 85.88 167 SER A C 1
ATOM 1237 O O . SER A 1 167 ? -1.938 -0.302 -9.329 1.00 85.88 167 SER A O 1
ATOM 1239 N N . ASN A 1 168 ? -2.225 0.306 -11.479 1.00 83.06 168 ASN A N 1
ATOM 1240 C CA . ASN A 1 168 ? -2.809 -0.946 -11.927 1.00 83.06 168 ASN A CA 1
ATOM 1241 C C . ASN A 1 168 ? -2.050 -1.527 -13.123 1.00 83.06 168 ASN A C 1
ATOM 1243 O O . ASN A 1 168 ? -1.286 -0.839 -13.804 1.00 83.06 168 ASN A O 1
ATOM 1247 N N . LEU A 1 169 ? -2.295 -2.813 -13.371 1.00 85.81 169 LEU A N 1
ATOM 1248 C CA . LEU A 1 169 ? -1.846 -3.503 -14.571 1.00 85.81 169 LEU A CA 1
ATOM 1249 C C . LEU A 1 169 ? -2.940 -3.415 -15.632 1.00 85.81 169 LEU A C 1
ATOM 1251 O O . LEU A 1 169 ? -4.102 -3.760 -15.387 1.00 85.81 169 LEU A O 1
ATOM 1255 N N . SER A 1 170 ? -2.577 -2.979 -16.833 1.00 84.00 170 SER A N 1
ATOM 1256 C CA . SER A 1 170 ? -3.547 -2.766 -17.900 1.00 84.00 170 SER A CA 1
ATOM 1257 C C . SER A 1 170 ? -4.138 -4.097 -18.371 1.00 84.00 170 SER A C 1
ATOM 1259 O O . SER A 1 170 ? -3.427 -5.011 -18.794 1.00 84.00 170 SER A O 1
ATOM 1261 N N . GLY A 1 171 ? -5.468 -4.212 -18.309 1.00 85.12 171 GLY A N 1
ATOM 1262 C CA . GLY A 1 171 ? -6.186 -5.416 -18.731 1.00 85.12 171 GLY A CA 1
ATOM 1263 C C . GLY A 1 171 ? -5.935 -6.644 -17.851 1.00 85.12 171 GLY A C 1
ATOM 1264 O O . GLY A 1 171 ? -6.102 -7.767 -18.332 1.00 85.12 171 GLY A O 1
ATOM 1265 N N . ALA A 1 172 ? -5.510 -6.451 -16.600 1.00 91.44 172 ALA A N 1
ATOM 1266 C CA . ALA A 1 172 ? -5.402 -7.533 -15.634 1.00 91.44 172 ALA A CA 1
ATOM 1267 C C . ALA A 1 172 ? -6.769 -7.962 -15.079 1.00 91.44 172 ALA A C 1
ATOM 1269 O O . ALA A 1 172 ? -7.677 -7.146 -14.914 1.00 91.44 172 ALA A O 1
ATOM 1270 N N . GLY A 1 173 ? -6.885 -9.258 -14.787 1.00 94.94 173 GLY A N 1
ATOM 1271 C CA . GLY A 1 173 ? -7.879 -9.810 -13.875 1.00 94.94 173 GLY A CA 1
ATOM 1272 C C . GLY A 1 173 ? -7.307 -9.880 -12.460 1.00 94.94 173 GLY A C 1
ATOM 1273 O O . GLY A 1 173 ? -6.125 -10.196 -12.288 1.00 94.94 173 GLY A O 1
ATOM 1274 N N . TYR A 1 174 ? -8.142 -9.571 -11.474 1.00 96.19 174 TYR A N 1
ATOM 1275 C CA . TYR A 1 174 ? -7.772 -9.479 -10.068 1.00 96.19 174 TYR A CA 1
ATOM 1276 C C . TYR A 1 174 ? -8.379 -10.617 -9.259 1.00 96.19 174 TYR A C 1
ATOM 1278 O O . TYR A 1 174 ? -9.572 -10.892 -9.363 1.00 96.19 174 TYR A O 1
ATOM 1286 N N . GLU A 1 175 ? -7.556 -11.234 -8.421 1.00 96.81 175 GLU A N 1
ATOM 1287 C CA . GLU A 1 175 ? -7.948 -12.285 -7.484 1.00 96.81 175 GLU A CA 1
ATOM 1288 C C . GLU A 1 175 ? -7.297 -12.011 -6.123 1.00 96.81 175 GLU A C 1
ATOM 1290 O O . GLU A 1 175 ? -6.266 -11.344 -6.044 1.00 96.81 175 GLU A O 1
ATOM 1295 N N . VAL A 1 176 ? -7.878 -12.525 -5.042 1.00 97.44 176 VAL A N 1
ATOM 1296 C CA . VAL A 1 176 ? -7.341 -12.384 -3.682 1.00 97.44 176 VAL A CA 1
ATOM 1297 C C . VAL A 1 176 ? -7.352 -13.731 -2.973 1.00 97.44 176 VAL A C 1
ATOM 1299 O O . VAL A 1 176 ? -8.258 -14.534 -3.178 1.00 97.44 176 VAL A O 1
ATOM 1302 N N . SER A 1 177 ? -6.319 -13.995 -2.175 1.00 96.88 177 SER A N 1
ATOM 1303 C CA . SER A 1 177 ? -6.239 -15.180 -1.321 1.00 96.88 177 SER A CA 1
ATOM 1304 C C . SER A 1 177 ? -5.608 -14.828 0.033 1.00 96.88 177 SER A C 1
ATOM 1306 O O . SER A 1 177 ? -4.543 -14.206 0.044 1.00 96.88 177 SER A O 1
ATOM 1308 N N . PRO A 1 178 ? -6.174 -15.281 1.170 1.00 97.00 178 PRO A N 1
ATOM 1309 C CA . PRO A 1 178 ? -7.455 -15.990 1.291 1.00 97.00 178 PRO A CA 1
ATOM 1310 C C . PRO A 1 178 ? -8.652 -15.104 0.895 1.00 97.00 178 PRO A C 1
ATOM 1312 O O . PRO A 1 178 ? -8.470 -13.933 0.568 1.00 97.00 178 PRO A O 1
ATOM 1315 N N . ASP A 1 179 ? -9.863 -15.667 0.895 1.00 96.25 179 ASP A N 1
ATOM 1316 C CA . ASP A 1 179 ? -11.084 -14.895 0.639 1.00 96.25 179 ASP A CA 1
ATOM 1317 C C . ASP A 1 179 ? -11.193 -13.735 1.637 1.00 96.25 179 ASP A C 1
ATOM 1319 O O . ASP A 1 179 ? -10.925 -13.910 2.831 1.00 96.25 179 ASP A O 1
ATOM 1323 N N . LEU A 1 180 ? -11.580 -12.556 1.140 1.00 96.44 180 LEU A N 1
ATOM 1324 C CA . LEU A 1 180 ? -11.805 -11.378 1.975 1.00 96.44 180 LEU A CA 1
ATOM 1325 C C . LEU A 1 180 ? -12.865 -11.659 3.061 1.00 96.44 180 LEU A C 1
ATOM 1327 O O . LEU A 1 180 ? -13.722 -12.528 2.871 1.00 96.44 180 LEU A O 1
ATOM 1331 N N . PRO A 1 181 ? -12.828 -10.914 4.182 1.00 95.25 181 PRO A N 1
ATOM 1332 C CA . PRO A 1 181 ? -13.853 -10.975 5.222 1.00 95.25 181 PRO A CA 1
ATOM 1333 C C . PRO A 1 181 ? -15.268 -10.864 4.646 1.00 95.25 181 PRO A C 1
ATOM 1335 O O . PRO A 1 181 ? -15.489 -10.204 3.627 1.00 95.25 181 PRO A O 1
ATOM 1338 N N . GLY A 1 182 ? -16.237 -11.503 5.306 1.00 95.81 182 GLY A N 1
ATOM 1339 C CA . GLY A 1 182 ? -17.633 -11.473 4.873 1.00 95.81 182 GLY A CA 1
ATOM 1340 C C . GLY A 1 182 ? -18.126 -10.039 4.680 1.00 95.81 182 GLY A C 1
ATOM 1341 O O . GLY A 1 182 ? -17.913 -9.202 5.545 1.00 95.81 182 GLY A O 1
ATOM 1342 N N . GLY A 1 183 ? -18.745 -9.761 3.529 1.00 96.06 183 GLY A N 1
ATOM 1343 C CA . GLY A 1 183 ? -19.263 -8.434 3.181 1.00 96.06 183 GLY A CA 1
ATOM 1344 C C . GLY A 1 183 ? -18.265 -7.486 2.501 1.00 96.06 183 GLY A C 1
ATOM 1345 O O . GLY A 1 183 ? -18.683 -6.453 1.976 1.00 96.06 183 GLY A O 1
ATOM 1346 N N . LEU A 1 184 ? -16.986 -7.870 2.402 1.00 97.62 184 LEU A N 1
ATOM 1347 C CA . LEU A 1 184 ? -15.996 -7.201 1.557 1.00 97.62 184 LEU A CA 1
ATOM 1348 C C . LEU A 1 184 ? -15.858 -7.884 0.192 1.00 97.62 184 LEU A C 1
ATOM 1350 O O . LEU A 1 184 ? -15.986 -9.101 0.049 1.00 97.62 184 LEU A O 1
ATOM 1354 N N . PHE A 1 185 ? -15.554 -7.083 -0.826 1.00 97.12 185 PHE A N 1
ATOM 1355 C CA . PHE A 1 185 ? -15.479 -7.504 -2.220 1.00 97.12 185 PHE A CA 1
ATOM 1356 C C . PHE A 1 185 ? -14.242 -6.925 -2.905 1.00 97.12 185 PHE A C 1
ATOM 1358 O O . PHE A 1 185 ? -13.852 -5.787 -2.652 1.00 97.12 185 PHE A O 1
ATOM 1365 N N . LEU A 1 186 ? -13.664 -7.698 -3.830 1.00 97.62 186 LEU A N 1
ATOM 1366 C CA . LEU A 1 186 ? -12.617 -7.250 -4.747 1.00 97.62 186 LEU A CA 1
ATOM 1367 C C . LEU A 1 186 ? -13.202 -7.079 -6.152 1.00 97.62 186 LEU A C 1
ATOM 1369 O O . LEU A 1 186 ? -13.843 -7.982 -6.690 1.00 97.62 186 LEU A O 1
ATOM 1373 N N . GLY A 1 187 ? -12.952 -5.934 -6.777 1.00 96.56 187 GLY A N 1
ATOM 1374 C CA . GLY A 1 187 ? -13.295 -5.697 -8.170 1.00 96.56 187 GLY A CA 1
ATOM 1375 C C . GLY A 1 187 ? -12.377 -6.473 -9.115 1.00 96.56 187 GLY A C 1
ATOM 1376 O O . GLY A 1 187 ? -11.245 -6.068 -9.363 1.00 96.56 187 GLY A O 1
ATOM 1377 N N . GLU A 1 188 ? -12.886 -7.550 -9.715 1.00 95.19 188 GLU A N 1
ATOM 1378 C CA . GLU A 1 188 ? -12.115 -8.459 -10.587 1.00 95.19 188 GLU A CA 1
ATOM 1379 C C . GLU A 1 188 ? -11.458 -7.781 -11.807 1.00 95.19 188 GLU A C 1
ATOM 1381 O O . GLU A 1 188 ? -10.528 -8.334 -12.388 1.00 95.19 188 GLU A O 1
ATOM 1386 N N . SER A 1 189 ? -11.921 -6.597 -12.226 1.00 92.62 189 SER A N 1
ATOM 1387 C CA . SER A 1 189 ? -11.407 -5.884 -13.409 1.00 92.62 189 SER A CA 1
ATOM 1388 C C . SER A 1 189 ? -10.621 -4.607 -13.111 1.00 92.62 189 SER A C 1
ATOM 1390 O O . SER A 1 189 ? -10.045 -4.025 -14.027 1.00 92.62 189 SER A O 1
ATOM 1392 N N . ASN A 1 190 ? -10.665 -4.106 -11.876 1.00 92.00 190 ASN A N 1
ATOM 1393 C CA . ASN A 1 190 ? -10.043 -2.830 -11.501 1.00 92.00 190 ASN A CA 1
ATOM 1394 C C . ASN A 1 190 ? -9.256 -2.890 -10.184 1.00 92.00 190 ASN A C 1
ATOM 1396 O O . ASN A 1 190 ? -8.585 -1.918 -9.851 1.00 92.00 190 ASN A O 1
ATOM 1400 N N . GLY A 1 191 ? -9.334 -4.000 -9.451 1.00 93.25 191 GLY A N 1
ATOM 1401 C CA . GLY A 1 191 ? -8.677 -4.200 -8.170 1.00 93.25 191 GLY A CA 1
ATOM 1402 C C . GLY A 1 191 ? -9.364 -3.513 -6.991 1.00 93.25 191 GLY A C 1
ATOM 1403 O O . GLY A 1 191 ? -8.979 -3.779 -5.872 1.00 93.25 191 GLY A O 1
ATOM 1404 N N . THR A 1 192 ? -10.382 -2.670 -7.160 1.00 95.94 192 THR A N 1
ATOM 1405 C CA . THR A 1 192 ? -10.952 -1.922 -6.023 1.00 95.94 192 THR A CA 1
ATOM 1406 C C . THR A 1 192 ? -11.485 -2.854 -4.929 1.00 95.94 192 THR A C 1
ATOM 1408 O O . THR A 1 192 ? -12.291 -3.734 -5.226 1.00 95.94 192 THR A O 1
ATOM 1411 N N . ILE A 1 193 ? -11.092 -2.629 -3.674 1.00 97.56 193 ILE A N 1
ATOM 1412 C CA . ILE A 1 193 ? -11.662 -3.303 -2.498 1.00 97.56 193 ILE A CA 1
ATOM 1413 C C . ILE A 1 193 ? -12.754 -2.411 -1.906 1.00 97.56 193 ILE A C 1
ATOM 1415 O O . ILE A 1 193 ? -12.539 -1.214 -1.723 1.00 97.56 193 ILE A O 1
ATOM 1419 N N . TRP A 1 194 ? -13.933 -2.962 -1.640 1.00 97.75 194 TRP A N 1
ATOM 1420 C CA . TRP A 1 194 ? -15.083 -2.211 -1.129 1.00 97.75 194 TRP A CA 1
ATOM 1421 C C . TRP A 1 194 ? -16.059 -3.129 -0.391 1.00 97.75 194 TRP A C 1
ATOM 1423 O O . TRP A 1 194 ? -15.999 -4.348 -0.546 1.00 97.75 194 TRP A O 1
ATOM 1433 N N . GLY A 1 195 ? -16.986 -2.543 0.364 1.00 97.31 195 GLY A N 1
ATOM 1434 C CA . GLY A 1 195 ? -18.064 -3.267 1.033 1.00 97.31 195 GLY A CA 1
ATOM 1435 C C . GLY A 1 195 ? -18.222 -2.874 2.497 1.00 97.31 195 GLY A C 1
ATOM 1436 O O . GLY A 1 195 ? -17.676 -1.871 2.949 1.00 97.31 195 GLY A O 1
ATOM 1437 N N . THR A 1 196 ? -18.962 -3.697 3.224 1.00 97.00 196 THR A N 1
ATOM 1438 C CA . THR A 1 196 ? -19.235 -3.533 4.654 1.00 97.00 196 THR A CA 1
ATOM 1439 C C . THR A 1 196 ? -18.875 -4.856 5.312 1.00 97.00 196 THR A C 1
ATOM 1441 O O . THR A 1 196 ? -19.545 -5.848 5.012 1.00 97.00 196 THR A O 1
ATOM 1444 N N . PRO A 1 197 ? -17.804 -4.936 6.116 1.00 97.00 197 PRO A N 1
ATOM 1445 C CA . PRO A 1 197 ? -17.452 -6.177 6.783 1.00 97.00 197 PRO A CA 1
ATOM 1446 C C . PRO A 1 197 ? -18.553 -6.539 7.787 1.00 97.00 197 PRO A C 1
ATOM 1448 O O . PRO A 1 197 ? -19.102 -5.672 8.453 1.00 97.00 197 PRO A O 1
ATOM 1451 N N . THR A 1 198 ? -18.905 -7.816 7.882 1.00 95.00 198 THR A N 1
ATOM 1452 C CA . THR A 1 198 ? -20.013 -8.285 8.741 1.00 95.00 198 THR A CA 1
ATOM 1453 C C . THR A 1 198 ? -19.549 -9.189 9.877 1.00 95.00 198 THR A C 1
ATOM 1455 O O . THR A 1 198 ? -20.368 -9.908 10.443 1.00 95.00 198 THR A O 1
ATOM 1458 N N . VAL A 1 199 ? -18.234 -9.332 10.033 1.00 92.31 199 VAL A N 1
ATOM 1459 C CA . VAL A 1 199 ? -17.609 -10.201 11.029 1.00 92.31 199 VAL A CA 1
ATOM 1460 C C . VAL A 1 199 ? -16.298 -9.553 11.459 1.00 92.31 199 VAL A C 1
ATOM 1462 O O . VAL A 1 199 ? -15.414 -9.366 10.611 1.00 92.31 199 VAL A O 1
ATOM 1465 N N . GLY A 1 200 ? -16.163 -9.270 12.750 1.00 93.12 200 GLY A N 1
ATOM 1466 C CA . GLY A 1 200 ? -14.910 -8.857 13.365 1.00 93.12 200 GLY A CA 1
ATOM 1467 C C . GLY A 1 200 ? -13.817 -9.920 13.239 1.00 93.12 200 GLY A C 1
ATOM 1468 O O . GLY A 1 200 ? -14.054 -11.136 13.222 1.00 93.12 200 GLY A O 1
ATOM 1469 N N . MET A 1 201 ? -12.574 -9.474 13.057 1.00 94.44 201 MET A N 1
ATOM 1470 C CA . MET A 1 201 ? -11.438 -10.380 12.923 1.00 94.44 201 MET A CA 1
ATOM 1471 C C . MET A 1 201 ? -10.092 -9.711 13.224 1.00 94.44 201 MET A C 1
ATOM 1473 O O . MET A 1 201 ? -9.870 -8.543 12.889 1.00 94.44 201 MET A O 1
ATOM 1477 N N . PRO A 1 202 ? -9.117 -10.477 13.752 1.00 94.12 202 PRO A N 1
ATOM 1478 C CA . PRO A 1 202 ? -7.770 -9.965 13.941 1.00 94.12 202 PRO A CA 1
ATOM 1479 C C . PRO A 1 202 ? -7.094 -9.664 12.599 1.00 94.12 202 PRO A C 1
ATOM 1481 O O . PRO A 1 202 ? -7.471 -10.185 11.548 1.00 94.12 202 PRO A O 1
ATOM 1484 N N . LEU A 1 203 ? -6.024 -8.872 12.657 1.00 95.12 203 LEU A N 1
ATOM 1485 C CA . LEU A 1 203 ? -5.232 -8.518 11.486 1.00 95.12 203 LEU A CA 1
ATOM 1486 C C . LEU A 1 203 ? -4.721 -9.768 10.741 1.00 95.12 203 LEU A C 1
ATOM 1488 O O . LEU A 1 203 ? -3.984 -10.585 11.300 1.00 95.12 203 LEU A O 1
ATOM 1492 N N . ALA A 1 204 ? -5.073 -9.884 9.462 1.00 96.12 204 ALA A N 1
ATOM 1493 C CA . ALA A 1 204 ? -4.718 -11.003 8.596 1.00 96.12 204 ALA A CA 1
ATOM 1494 C C . ALA A 1 204 ? -4.086 -10.530 7.279 1.00 96.12 204 ALA A C 1
ATOM 1496 O O . ALA A 1 204 ? -4.374 -9.440 6.784 1.00 96.12 204 ALA A O 1
ATOM 1497 N N . ASN A 1 205 ? -3.215 -11.366 6.704 1.00 97.50 205 ASN A N 1
ATOM 1498 C CA . ASN A 1 205 ? -2.551 -11.091 5.429 1.00 97.50 205 ASN A CA 1
ATOM 1499 C C . ASN A 1 205 ? -3.408 -11.577 4.259 1.00 97.50 205 ASN A C 1
ATOM 1501 O O . ASN A 1 205 ? -3.867 -12.720 4.259 1.00 97.50 205 ASN A O 1
ATOM 1505 N N . TYR A 1 206 ? -3.503 -10.747 3.227 1.00 97.06 206 TYR A N 1
ATOM 1506 C CA . TYR A 1 206 ? -4.172 -11.046 1.970 1.00 97.06 206 TYR A CA 1
ATOM 1507 C C . TYR A 1 206 ? -3.220 -10.785 0.816 1.00 97.06 206 TYR A C 1
ATOM 1509 O O . TYR A 1 206 ? -2.625 -9.713 0.717 1.00 97.06 206 TYR A O 1
ATOM 1517 N N . THR A 1 207 ? -3.085 -11.759 -0.074 1.00 96.69 207 THR A N 1
ATOM 1518 C CA . THR A 1 207 ? -2.326 -11.600 -1.310 1.00 96.69 207 THR A CA 1
ATOM 1519 C C . THR A 1 207 ? -3.292 -11.285 -2.439 1.00 96.69 207 THR A C 1
ATOM 1521 O O . THR A 1 207 ? -4.155 -12.099 -2.768 1.00 96.69 207 THR A O 1
ATOM 1524 N N . ILE A 1 208 ? -3.134 -10.109 -3.038 1.00 96.50 208 ILE A N 1
ATOM 1525 C CA . ILE A 1 208 ? -3.827 -9.696 -4.254 1.00 96.50 208 ILE A CA 1
ATOM 1526 C C . ILE A 1 208 ? -2.960 -10.095 -5.441 1.00 96.50 208 ILE A C 1
ATOM 1528 O O . ILE A 1 208 ? -1.794 -9.710 -5.531 1.00 96.50 208 ILE A O 1
ATOM 1532 N N . TYR A 1 209 ? -3.547 -10.841 -6.363 1.00 94.44 209 TYR A N 1
ATOM 1533 C CA . TYR A 1 209 ? -2.946 -11.235 -7.625 1.00 94.44 209 TYR A CA 1
ATOM 1534 C C . TYR A 1 209 ? -3.548 -10.383 -8.736 1.00 94.44 209 TYR A C 1
ATOM 1536 O O . TYR A 1 209 ? -4.769 -10.330 -8.882 1.00 94.44 209 TYR A O 1
ATOM 1544 N N . ALA A 1 210 ? -2.700 -9.756 -9.546 1.00 94.00 210 ALA A N 1
ATOM 1545 C CA . ALA A 1 210 ? -3.110 -9.121 -10.791 1.00 94.00 210 ALA A CA 1
ATOM 1546 C C . ALA A 1 210 ? -2.466 -9.861 -11.961 1.00 94.00 210 ALA A C 1
ATOM 1548 O O . ALA A 1 210 ? -1.247 -9.854 -12.131 1.00 94.00 210 ALA A O 1
ATOM 1549 N N . ASN A 1 211 ? -3.296 -10.509 -12.773 1.00 91.50 211 ASN A N 1
ATOM 1550 C CA . ASN A 1 211 ? -2.852 -11.334 -13.890 1.00 91.50 211 ASN A CA 1
ATOM 1551 C C . ASN A 1 211 ? -3.372 -10.756 -15.206 1.00 91.50 211 ASN A C 1
ATOM 1553 O O . ASN A 1 211 ? -4.574 -10.757 -15.469 1.00 91.50 211 ASN A O 1
ATOM 1557 N N . SER A 1 212 ? -2.467 -10.294 -16.063 1.00 86.88 212 SER A N 1
ATOM 1558 C CA . SER A 1 212 ? -2.757 -9.907 -17.442 1.00 86.88 212 SER A CA 1
ATOM 1559 C C . SER A 1 212 ? -2.163 -10.922 -18.423 1.00 86.88 212 SER A C 1
ATOM 1561 O O . SER A 1 212 ? -1.465 -11.866 -18.058 1.00 86.88 212 SER A O 1
ATOM 1563 N N . SER A 1 213 ? -2.437 -10.745 -19.717 1.00 85.00 213 SER A N 1
ATOM 1564 C CA . SER A 1 213 ? -1.860 -11.613 -20.756 1.00 85.00 213 SER A CA 1
ATOM 1565 C C . SER A 1 213 ? -0.331 -11.524 -20.874 1.00 85.00 213 SER A C 1
ATOM 1567 O O . SER A 1 213 ? 0.279 -12.418 -21.461 1.00 85.00 213 SER A O 1
ATOM 1569 N N . MET A 1 214 ? 0.272 -10.449 -20.356 1.00 77.50 214 MET A N 1
ATOM 1570 C CA . MET A 1 214 ? 1.705 -10.163 -20.488 1.00 77.50 214 MET A CA 1
ATOM 1571 C C . MET A 1 214 ? 2.436 -10.130 -19.144 1.00 77.50 214 MET A C 1
ATOM 1573 O O . MET A 1 214 ? 3.633 -10.405 -19.115 1.00 77.50 214 MET A O 1
ATOM 1577 N N . PHE A 1 215 ? 1.732 -9.836 -18.048 1.00 81.38 215 PHE A N 1
ATOM 1578 C CA . PHE A 1 215 ? 2.317 -9.678 -16.719 1.00 81.38 215 PHE A CA 1
ATOM 1579 C C . PHE A 1 215 ? 1.508 -10.407 -15.666 1.00 81.38 215 PHE A C 1
ATOM 1581 O O . PHE A 1 215 ? 0.296 -10.570 -15.779 1.00 81.38 215 PHE A O 1
ATOM 1588 N N . ASN A 1 216 ? 2.201 -10.779 -14.606 1.00 87.81 216 ASN A N 1
ATOM 1589 C CA . ASN A 1 216 ? 1.606 -11.189 -13.355 1.00 87.81 216 ASN A CA 1
ATOM 1590 C C . ASN A 1 216 ? 2.302 -10.401 -12.252 1.00 87.81 216 ASN A C 1
ATOM 1592 O O . ASN A 1 216 ? 3.529 -10.289 -12.260 1.00 87.81 216 ASN A O 1
ATOM 1596 N N . ASP A 1 217 ? 1.522 -9.883 -11.319 1.00 90.38 217 ASP A N 1
ATOM 1597 C CA . ASP A 1 217 ? 2.036 -9.174 -10.159 1.00 90.38 217 ASP A CA 1
ATOM 1598 C C . ASP A 1 217 ? 1.274 -9.584 -8.905 1.00 90.38 217 ASP A C 1
ATOM 1600 O O . ASP A 1 217 ? 0.140 -10.076 -8.976 1.00 90.38 217 ASP A O 1
ATOM 1604 N N . VAL A 1 218 ? 1.936 -9.430 -7.766 1.00 91.38 218 VAL A N 1
ATOM 1605 C CA . VAL A 1 218 ? 1.402 -9.804 -6.463 1.00 91.38 218 VAL A CA 1
ATOM 1606 C C . VAL A 1 218 ? 1.677 -8.707 -5.454 1.00 91.38 218 VAL A C 1
ATOM 1608 O O . VAL A 1 218 ? 2.801 -8.228 -5.329 1.00 91.38 218 VAL A O 1
ATOM 1611 N N . LEU A 1 219 ? 0.651 -8.357 -4.688 1.00 92.62 219 LEU A N 1
ATOM 1612 C CA . LEU A 1 219 ? 0.760 -7.420 -3.581 1.00 92.62 219 LEU A CA 1
ATOM 1613 C C . LEU A 1 219 ? 0.191 -8.056 -2.321 1.00 92.62 219 LEU A C 1
ATOM 1615 O O . LEU A 1 219 ? -0.920 -8.579 -2.331 1.00 92.62 219 LEU A O 1
ATOM 1619 N N . GLU A 1 220 ? 0.936 -7.980 -1.225 1.00 94.81 220 GLU A N 1
ATOM 1620 C CA . GLU A 1 220 ? 0.425 -8.351 0.091 1.00 94.81 220 GLU A CA 1
ATOM 1621 C C . GLU A 1 220 ? -0.121 -7.118 0.808 1.00 94.81 220 GLU A C 1
ATOM 1623 O O . GLU A 1 220 ? 0.559 -6.096 0.923 1.00 94.81 220 GLU A O 1
ATOM 1628 N N . ILE A 1 221 ? -1.348 -7.234 1.306 1.00 95.50 221 ILE A N 1
ATOM 1629 C CA . ILE A 1 221 ? -1.991 -6.253 2.177 1.00 95.50 221 ILE A CA 1
ATOM 1630 C C . ILE A 1 221 ? -2.384 -6.921 3.493 1.00 95.50 221 ILE A C 1
ATOM 1632 O O . ILE A 1 221 ? -2.466 -8.146 3.588 1.00 95.50 221 ILE A O 1
ATOM 1636 N N . GLN A 1 222 ? -2.639 -6.113 4.514 1.00 96.25 222 GLN A N 1
ATOM 1637 C CA . GLN A 1 222 ? -3.136 -6.586 5.799 1.00 96.25 222 GLN A CA 1
ATOM 1638 C C . GLN A 1 222 ? -4.455 -5.893 6.107 1.00 96.25 222 GLN A C 1
ATOM 1640 O O . GLN A 1 222 ? -4.526 -4.670 5.990 1.00 96.25 222 GLN A O 1
ATOM 1645 N N . ILE A 1 223 ? -5.470 -6.669 6.479 1.00 96.44 223 ILE A N 1
ATOM 1646 C CA . ILE A 1 223 ? -6.796 -6.169 6.859 1.00 96.44 223 ILE A CA 1
ATOM 1647 C C . ILE A 1 223 ? -7.139 -6.737 8.235 1.00 96.44 223 ILE A C 1
ATOM 1649 O O . ILE A 1 223 ? -6.904 -7.919 8.477 1.00 96.44 223 ILE A O 1
ATOM 1653 N N . GLY A 1 224 ? -7.679 -5.903 9.119 1.00 95.81 224 GLY A N 1
ATOM 1654 C CA . GLY A 1 224 ? -8.344 -6.286 10.365 1.00 95.81 224 GLY A CA 1
ATOM 1655 C C . GLY A 1 224 ? -9.706 -5.599 10.446 1.00 95.81 224 GLY A C 1
ATOM 1656 O O . GLY A 1 224 ? -9.875 -4.516 9.882 1.00 95.81 224 GLY A O 1
ATOM 1657 N N . VAL A 1 225 ? -10.663 -6.239 11.111 1.00 97.06 225 VAL A N 1
ATOM 1658 C CA . VAL A 1 225 ? -12.000 -5.687 11.362 1.00 97.06 225 VAL A CA 1
ATOM 1659 C C . VAL A 1 225 ? -12.158 -5.622 12.875 1.00 97.06 225 VAL A C 1
ATOM 1661 O O . VAL A 1 225 ? -12.077 -6.659 13.529 1.00 97.06 225 VAL A O 1
ATOM 1664 N N . LEU A 1 226 ? -12.265 -4.410 13.405 1.00 96.56 226 LEU A N 1
ATOM 1665 C CA . LEU A 1 226 ? -12.466 -4.132 14.821 1.00 96.56 226 LEU A CA 1
ATOM 1666 C C . LEU A 1 226 ? -13.962 -4.215 15.133 1.00 96.56 226 LEU A C 1
ATOM 1668 O O . LEU A 1 226 ? -14.773 -3.920 14.254 1.00 96.56 226 LEU A O 1
ATOM 1672 N N . GLU A 1 227 ? -14.287 -4.651 16.343 1.00 95.31 227 GLU A N 1
ATOM 1673 C CA . GLU A 1 227 ? -15.657 -4.603 16.861 1.00 95.31 227 GLU A CA 1
ATOM 1674 C C . GLU A 1 227 ? -16.049 -3.140 17.141 1.00 95.31 227 GLU A C 1
ATOM 1676 O O . GLU A 1 227 ? -15.164 -2.287 17.259 1.00 95.31 227 GLU A O 1
ATOM 1681 N N . ASP A 1 228 ? -17.353 -2.883 17.123 1.00 93.94 228 ASP A N 1
ATOM 1682 C CA . ASP A 1 228 ? -18.017 -1.592 17.361 1.00 93.94 228 ASP A CA 1
ATOM 1683 C C . ASP A 1 228 ? -19.397 -1.936 17.954 1.00 93.94 228 ASP A C 1
ATOM 1685 O O . ASP A 1 228 ? -20.372 -2.190 17.227 1.00 93.94 228 ASP A O 1
ATOM 1689 N N . SER A 1 229 ? -19.406 -2.150 19.269 1.00 92.94 229 SER A N 1
ATOM 1690 C CA . SER A 1 229 ? -20.485 -2.818 19.999 1.00 92.94 229 SER A CA 1
ATOM 1691 C C . SER A 1 229 ? -21.769 -1.982 20.061 1.00 92.94 229 SER A C 1
ATOM 1693 O O . SER A 1 229 ? -22.867 -2.542 19.908 1.00 92.94 229 SER A O 1
ATOM 1695 N N . ASP A 1 230 ? -21.660 -0.655 20.145 1.00 92.31 230 ASP A N 1
ATOM 1696 C CA . ASP A 1 230 ? -22.792 0.277 20.132 1.00 92.31 230 ASP A CA 1
ATOM 1697 C C . ASP A 1 230 ? -23.098 0.880 18.736 1.00 92.31 230 ASP A C 1
ATOM 1699 O O . ASP A 1 230 ? -24.180 1.447 18.508 1.00 92.31 230 ASP A O 1
ATOM 1703 N N . SER A 1 231 ? -22.216 0.647 17.753 1.00 92.50 231 SER A N 1
ATOM 1704 C CA . SER A 1 231 ? -22.313 1.138 16.372 1.00 92.50 231 SER A CA 1
ATOM 1705 C C . SER A 1 231 ? -22.254 2.667 16.236 1.00 92.50 231 SER A C 1
ATOM 1707 O O . SER A 1 231 ? -22.919 3.235 15.349 1.00 92.50 231 SER A O 1
ATOM 1709 N N . ASP A 1 232 ? -21.494 3.353 17.090 1.00 92.56 232 ASP A N 1
ATOM 1710 C CA . ASP A 1 232 ? -21.282 4.801 17.009 1.00 92.56 232 ASP A CA 1
ATOM 1711 C C . ASP A 1 232 ? -20.157 5.213 16.030 1.00 92.56 232 ASP A C 1
ATOM 1713 O O . ASP A 1 232 ? -20.051 6.391 15.640 1.00 92.56 232 ASP A O 1
ATOM 1717 N N . GLY A 1 233 ? -19.383 4.235 15.545 1.00 92.31 233 GLY A N 1
ATOM 1718 C CA . GLY A 1 233 ? -18.248 4.426 14.647 1.00 92.31 233 GLY A CA 1
ATOM 1719 C C . GLY A 1 233 ? -16.894 4.570 15.352 1.00 92.31 233 GLY A C 1
ATOM 1720 O O . GLY A 1 233 ? -15.912 4.957 14.694 1.00 92.31 233 GLY A O 1
ATOM 1721 N N . MET A 1 234 ? -16.820 4.287 16.651 1.00 94.31 234 MET A N 1
ATOM 1722 C CA . MET A 1 234 ? -15.598 4.115 17.426 1.00 94.31 234 MET A CA 1
ATOM 1723 C C . MET A 1 234 ? -15.408 2.623 17.745 1.00 94.31 234 MET A C 1
ATOM 1725 O O . MET A 1 234 ? -16.346 1.932 18.098 1.00 94.31 234 MET A O 1
ATOM 1729 N N . PRO A 1 235 ? -14.210 2.058 17.525 1.00 95.88 235 PRO A N 1
ATOM 1730 C CA . PRO A 1 235 ? -13.958 0.668 17.877 1.00 95.88 235 PRO A CA 1
ATOM 1731 C C . PRO A 1 235 ? -13.790 0.472 19.383 1.00 95.88 235 PRO A C 1
ATOM 1733 O O . PRO A 1 235 ? -12.980 1.195 19.971 1.00 95.88 235 PRO A O 1
ATOM 1736 N N . ASP A 1 236 ? -14.345 -0.628 19.899 1.00 94.69 236 ASP A N 1
ATOM 1737 C CA . ASP A 1 236 ? -14.221 -1.075 21.299 1.00 94.69 236 ASP A CA 1
ATOM 1738 C C . ASP A 1 236 ? -12.762 -1.092 21.784 1.00 94.69 236 ASP A C 1
ATOM 1740 O O . ASP A 1 236 ? -12.390 -0.795 22.913 1.00 94.69 236 ASP A O 1
ATOM 1744 N N . GLN A 1 237 ? -11.854 -1.493 20.889 1.00 93.38 237 GLN A N 1
ATOM 1745 C CA . GLN A 1 237 ? -10.438 -1.533 21.216 1.00 93.38 237 GLN A CA 1
ATOM 1746 C C . GLN A 1 237 ? -9.545 -1.225 20.025 1.00 93.38 237 GLN A C 1
ATOM 1748 O O . GLN A 1 237 ? -9.649 -1.818 18.940 1.00 93.38 237 GLN A O 1
ATOM 1753 N N . LEU A 1 238 ? -8.536 -0.379 20.263 1.00 93.19 238 LEU A N 1
ATOM 1754 C CA . LEU A 1 238 ? -7.487 -0.133 19.279 1.00 93.19 238 LEU A CA 1
ATOM 1755 C C . LEU A 1 238 ? -6.295 -1.100 19.424 1.00 93.19 238 LEU A C 1
ATOM 1757 O O . LEU A 1 238 ? -5.748 -1.315 20.509 1.00 93.19 238 LEU A O 1
ATOM 1761 N N . PRO A 1 239 ? -5.771 -1.641 18.308 1.00 92.38 239 PRO A N 1
ATOM 1762 C CA . PRO A 1 239 ? -4.578 -2.478 18.328 1.00 92.38 239 PRO A CA 1
ATOM 1763 C C . PRO A 1 239 ? -3.340 -1.754 18.872 1.00 92.38 239 PRO A C 1
ATOM 1765 O O . PRO A 1 239 ? -3.055 -0.600 18.535 1.00 92.38 239 PRO A O 1
ATOM 1768 N N . LEU A 1 240 ? -2.497 -2.482 19.612 1.00 89.62 240 LEU A N 1
ATOM 1769 C CA . LEU A 1 240 ? -1.213 -1.956 20.080 1.00 89.62 240 LEU A CA 1
ATOM 1770 C C . LEU A 1 240 ? -0.340 -1.475 18.910 1.00 89.62 240 LEU A C 1
ATOM 1772 O O . LEU A 1 240 ? 0.043 -2.247 18.028 1.00 89.62 240 LEU A O 1
ATOM 1776 N N . GLY A 1 241 ? 0.045 -0.199 18.947 1.00 86.56 241 GLY A N 1
ATOM 1777 C CA . GLY A 1 241 ? 0.854 0.419 17.895 1.00 86.56 241 GLY A CA 1
ATOM 1778 C C . GLY A 1 241 ? 0.055 0.870 16.671 1.00 86.56 241 GLY A C 1
ATOM 1779 O O . GLY A 1 241 ? 0.671 1.149 15.638 1.00 86.56 241 GLY A O 1
ATOM 1780 N N . TYR A 1 242 ? -1.277 0.963 16.780 1.00 91.50 242 TYR A N 1
ATOM 1781 C CA . TYR A 1 242 ? -2.117 1.642 15.798 1.00 91.50 242 TYR A CA 1
ATOM 1782 C C . TYR A 1 242 ? -1.563 3.037 15.477 1.00 91.50 242 TYR A C 1
ATOM 1784 O O . TYR A 1 242 ? -1.082 3.762 16.352 1.00 91.50 242 TYR A O 1
ATOM 1792 N N . ASN A 1 243 ? -1.583 3.399 14.195 1.00 90.31 243 ASN A N 1
ATOM 1793 C CA . ASN A 1 243 ? -1.081 4.684 13.736 1.00 90.31 243 ASN A CA 1
ATOM 1794 C C . ASN A 1 243 ? -2.140 5.767 13.995 1.00 90.31 243 ASN A C 1
ATOM 1796 O O . ASN A 1 243 ? -3.168 5.748 13.322 1.00 90.31 243 ASN A O 1
ATOM 1800 N N . PRO A 1 244 ? -1.886 6.772 14.857 1.00 88.62 244 PRO A N 1
ATOM 1801 C CA . PRO A 1 244 ? -2.886 7.796 15.179 1.00 88.62 244 PRO A CA 1
ATOM 1802 C C . PRO A 1 244 ? -3.311 8.658 13.980 1.00 88.62 244 PRO A C 1
ATOM 1804 O O . PRO A 1 244 ? -4.324 9.345 14.031 1.00 88.62 244 PRO A O 1
ATOM 1807 N N . LEU A 1 245 ? -2.540 8.648 12.885 1.00 90.81 245 LEU A N 1
ATOM 1808 C CA . LEU A 1 245 ? -2.917 9.316 11.634 1.00 90.81 245 LEU A CA 1
ATOM 1809 C C . LEU A 1 245 ? -3.952 8.526 10.810 1.00 90.81 245 LEU A C 1
ATOM 1811 O O . LEU A 1 245 ? -4.403 9.039 9.788 1.00 90.81 245 LEU A O 1
ATOM 1815 N N . GLY A 1 246 ? -4.303 7.303 11.223 1.00 86.19 246 GLY A N 1
ATOM 1816 C CA . GLY A 1 246 ? -5.324 6.459 10.595 1.00 86.19 246 GLY A CA 1
ATOM 1817 C C . GLY A 1 246 ? -6.762 6.922 10.849 1.00 86.19 246 GLY A C 1
ATOM 1818 O O . GLY A 1 246 ? -7.643 6.579 10.072 1.00 86.19 246 GLY A O 1
ATOM 1819 N N . GLY A 1 247 ? -6.987 7.761 11.867 1.00 88.94 247 GLY A N 1
ATOM 1820 C CA . GLY A 1 247 ? -8.260 8.455 12.093 1.00 88.94 247 GLY A CA 1
ATOM 1821 C C . GLY A 1 247 ? -9.281 7.736 12.978 1.00 88.94 247 GLY A C 1
ATOM 1822 O O . GLY A 1 247 ? -10.286 8.356 13.300 1.00 88.94 247 GLY A O 1
ATOM 1823 N N . LEU A 1 248 ? -9.013 6.497 13.399 1.00 92.75 248 LEU A N 1
ATOM 1824 C CA . LEU A 1 248 ? -9.821 5.796 14.412 1.00 92.75 248 LEU A CA 1
ATOM 1825 C C . LEU A 1 248 ? -9.406 6.232 15.824 1.00 92.75 248 LEU A C 1
ATOM 1827 O O . LEU A 1 248 ? -8.223 6.509 16.058 1.00 92.75 248 LEU A O 1
ATOM 1831 N N . ILE A 1 249 ? -10.376 6.282 16.731 1.00 93.94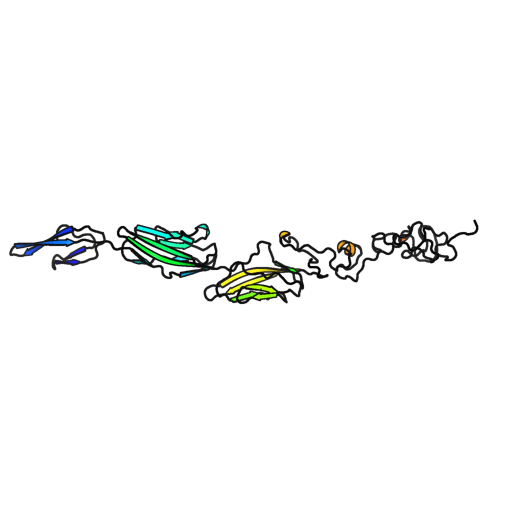 249 ILE A N 1
ATOM 1832 C CA . ILE A 1 249 ? -10.235 6.618 18.152 1.00 93.94 249 ILE A CA 1
ATOM 1833 C C . ILE A 1 249 ? -10.954 5.508 18.915 1.00 93.94 249 ILE A C 1
ATOM 1835 O O . ILE A 1 249 ? -12.058 5.186 18.520 1.00 93.94 249 ILE A O 1
ATOM 1839 N N . GLU A 1 250 ? -10.302 4.919 19.913 1.00 94.50 250 GLU A N 1
ATOM 1840 C CA . GLU A 1 250 ? -10.885 3.889 20.788 1.00 94.50 250 GLU A CA 1
ATOM 1841 C C . GLU A 1 250 ? -12.122 4.442 21.495 1.00 94.50 250 GLU A C 1
ATOM 1843 O O . GLU A 1 250 ? -12.074 5.594 21.954 1.00 94.50 250 GLU A O 1
ATOM 1848 N N . ASP A 1 251 ? -13.184 3.645 21.520 1.00 95.81 251 ASP A N 1
ATOM 1849 C CA . ASP A 1 251 ? -14.346 3.903 22.357 1.00 95.81 251 ASP A CA 1
ATOM 1850 C C . ASP A 1 251 ? -13.996 3.642 23.827 1.00 95.81 251 ASP A C 1
ATOM 1852 O O . ASP A 1 251 ? -13.036 2.937 24.124 1.00 95.81 251 ASP A O 1
ATOM 1856 N N . LEU A 1 252 ? -14.659 4.343 24.739 1.00 95.81 252 LEU A N 1
ATOM 1857 C CA . LEU A 1 252 ? -14.458 4.182 26.182 1.00 95.81 252 LEU A CA 1
ATOM 1858 C C . LEU A 1 252 ? -15.763 3.822 26.904 1.00 95.81 252 LEU A C 1
ATOM 1860 O O . LEU A 1 252 ? -15.766 3.870 28.132 1.00 95.81 252 LEU A O 1
ATOM 1864 N N . ASP A 1 253 ? -16.849 3.626 26.157 1.00 94.94 253 ASP A N 1
ATOM 1865 C CA . ASP A 1 253 ? -18.220 3.315 26.586 1.00 94.94 253 ASP A CA 1
ATOM 1866 C C . ASP A 1 253 ? -18.796 2.363 25.522 1.00 94.94 253 ASP A C 1
ATOM 1868 O O . ASP A 1 253 ? -19.671 2.741 24.746 1.00 94.94 253 ASP A O 1
ATOM 1872 N N . ASP A 1 254 ? -18.208 1.161 25.433 1.00 95.19 254 ASP A N 1
ATOM 1873 C CA . ASP A 1 254 ? -18.358 0.237 24.295 1.00 95.19 254 ASP A CA 1
ATOM 1874 C C . ASP A 1 254 ? -19.821 -0.167 24.005 1.00 95.19 254 ASP A C 1
ATOM 1876 O O . ASP A 1 254 ? -20.159 -0.576 22.889 1.00 95.19 254 ASP A O 1
ATOM 1880 N N . ASP A 1 255 ? -20.712 -0.097 24.996 1.00 93.94 255 ASP A N 1
ATOM 1881 C CA . ASP A 1 255 ? -22.134 -0.416 24.848 1.00 93.94 255 ASP A CA 1
ATOM 1882 C C . ASP A 1 255 ? -23.072 0.809 24.834 1.00 93.94 255 ASP A C 1
ATOM 1884 O O . ASP A 1 255 ? -24.280 0.671 24.562 1.00 93.94 255 ASP A O 1
ATOM 1888 N N . GLY A 1 256 ? -22.521 2.006 25.055 1.00 93.62 256 GLY A N 1
ATOM 1889 C CA . GLY A 1 256 ? -23.212 3.286 24.985 1.00 93.62 256 GLY A CA 1
ATOM 1890 C C . GLY A 1 256 ? -24.272 3.497 26.073 1.00 93.62 256 GLY A C 1
ATOM 1891 O O . GLY A 1 256 ? -25.239 4.253 25.854 1.00 93.62 256 GLY A O 1
ATOM 1892 N N . ASP A 1 257 ? -24.169 2.816 27.217 1.00 91.81 257 ASP A N 1
ATOM 1893 C CA . ASP A 1 257 ? -25.096 2.972 28.340 1.00 91.81 257 ASP A CA 1
ATOM 1894 C C . ASP A 1 257 ? -24.806 4.212 29.213 1.00 91.81 257 ASP A C 1
ATOM 1896 O O . ASP A 1 257 ? -25.684 4.676 29.964 1.00 91.81 257 ASP A O 1
ATOM 1900 N N . GLY A 1 258 ? -23.641 4.835 29.000 1.00 90.19 258 GLY A N 1
ATOM 1901 C CA . GLY A 1 258 ? -23.202 6.068 29.641 1.00 90.19 258 GLY A CA 1
ATOM 1902 C C . GLY A 1 258 ? -22.211 5.871 30.788 1.00 90.19 258 GLY A C 1
ATOM 1903 O O . GLY A 1 258 ? -21.864 6.874 31.434 1.00 90.19 258 GLY A O 1
ATOM 1904 N N . PHE A 1 259 ? -21.779 4.638 31.056 1.00 90.56 259 PHE A N 1
ATOM 1905 C CA . PHE A 1 259 ? -20.656 4.323 31.932 1.00 90.56 259 PHE A CA 1
ATOM 1906 C C . PHE A 1 259 ? -19.409 4.006 31.108 1.00 90.56 259 PHE A C 1
ATOM 1908 O O . PHE A 1 259 ? -19.490 3.589 29.968 1.00 90.56 259 PHE A O 1
ATOM 1915 N N . THR A 1 260 ? -18.227 4.290 31.658 1.00 93.38 260 THR A N 1
ATOM 1916 C CA . THR A 1 260 ? -16.996 3.962 30.929 1.00 93.38 260 THR A CA 1
ATOM 1917 C C . THR A 1 260 ? -16.578 2.522 31.185 1.00 93.38 260 THR A C 1
ATOM 1919 O O . THR A 1 260 ? -16.757 2.045 32.309 1.00 93.38 260 THR A O 1
ATOM 1922 N N . ASP A 1 261 ? -15.885 1.876 30.241 1.00 93.06 261 ASP A N 1
ATOM 1923 C CA . ASP A 1 261 ? -15.424 0.489 30.432 1.00 93.06 261 ASP A CA 1
ATOM 1924 C C . ASP A 1 261 ? -14.527 0.352 31.676 1.00 93.06 261 ASP A C 1
ATOM 1926 O O . ASP A 1 261 ? -14.459 -0.705 32.313 1.00 93.06 261 ASP A O 1
ATOM 1930 N N . GLU A 1 262 ? -13.802 1.424 32.035 1.00 92.81 262 GLU A N 1
ATOM 1931 C CA . GLU A 1 262 ? -12.998 1.488 33.259 1.00 92.81 262 GLU A CA 1
ATOM 1932 C C . GLU A 1 262 ? -13.882 1.479 34.514 1.00 92.81 262 GLU A C 1
ATOM 1934 O O . GLU A 1 262 ? -13.575 0.746 35.460 1.00 92.81 262 GLU A O 1
ATOM 1939 N N . ASP A 1 263 ? -14.970 2.251 34.530 1.00 91.50 263 ASP A N 1
ATOM 1940 C CA . ASP A 1 263 ? -15.923 2.286 35.644 1.00 91.50 263 ASP A CA 1
ATOM 1941 C C . ASP A 1 263 ? -16.633 0.936 35.792 1.00 91.50 263 ASP A C 1
ATOM 1943 O O . ASP A 1 263 ? -16.699 0.377 36.888 1.00 91.50 263 ASP A O 1
ATOM 1947 N N . GLU A 1 264 ? -17.065 0.349 34.684 1.00 93.38 264 GLU A N 1
ATOM 1948 C CA . GLU A 1 264 ? -17.755 -0.936 34.668 1.00 93.38 264 GLU A CA 1
ATOM 1949 C C . GLU A 1 264 ? -16.865 -2.101 35.091 1.00 93.38 264 GLU A C 1
ATOM 1951 O O . GLU A 1 264 ? -17.232 -2.916 35.943 1.00 93.38 264 GLU A O 1
ATOM 1956 N N . THR A 1 265 ? -15.626 -2.126 34.594 1.00 92.38 265 THR A N 1
ATOM 1957 C CA . THR A 1 265 ? -14.621 -3.103 35.030 1.00 92.38 265 THR A CA 1
ATOM 1958 C C . THR A 1 265 ? -14.368 -3.009 36.536 1.00 92.38 265 THR A C 1
ATOM 1960 O O . THR A 1 265 ? -14.158 -4.031 37.197 1.00 92.38 265 THR A O 1
ATOM 1963 N N . ASN A 1 266 ? -14.370 -1.795 37.093 1.00 91.44 266 ASN A N 1
ATOM 1964 C CA . ASN A 1 266 ? -14.194 -1.574 38.526 1.00 91.44 266 ASN A CA 1
ATOM 1965 C C . ASN A 1 266 ? -15.421 -2.023 39.339 1.00 91.44 266 ASN A C 1
ATOM 1967 O O . ASN A 1 266 ? -15.253 -2.494 40.464 1.00 91.44 266 ASN A O 1
ATOM 1971 N N . CYS A 1 267 ? -16.617 -1.928 38.759 1.00 90.31 267 CYS A N 1
ATOM 1972 C CA . CYS A 1 267 ? -17.892 -2.281 39.386 1.00 90.31 267 CYS A CA 1
ATOM 1973 C C . CYS A 1 267 ? -18.390 -3.696 39.042 1.00 90.31 267 CYS A C 1
ATOM 1975 O O . CYS A 1 267 ? -19.514 -4.057 39.388 1.00 90.31 267 CYS A O 1
ATOM 1977 N N . GLU A 1 268 ? -17.536 -4.512 38.414 1.00 90.62 268 GLU A N 1
ATOM 1978 C CA . GLU A 1 268 ? -17.815 -5.891 37.992 1.00 90.62 268 GLU A CA 1
ATOM 1979 C C . GLU A 1 268 ? -19.045 -6.034 37.066 1.00 90.62 268 GLU A C 1
ATOM 1981 O O . GLU A 1 268 ? -19.682 -7.095 37.040 1.00 90.62 268 GLU A O 1
ATOM 1986 N N . THR A 1 269 ? -19.362 -4.991 36.293 1.00 92.31 269 THR A N 1
ATOM 1987 C CA . THR A 1 269 ? -20.357 -5.024 35.208 1.00 92.31 269 THR A CA 1
ATOM 1988 C C . THR A 1 269 ? -19.705 -5.396 33.868 1.00 92.31 269 THR A C 1
ATOM 1990 O O . THR A 1 269 ? -18.485 -5.568 33.796 1.00 92.31 269 THR A O 1
ATOM 1993 N N . ASP A 1 270 ? -20.516 -5.677 32.845 1.00 93.06 270 ASP A N 1
ATOM 1994 C CA . ASP A 1 270 ? -20.062 -6.103 31.514 1.00 93.06 270 ASP A CA 1
ATOM 1995 C C . ASP A 1 270 ? -20.067 -4.915 30.538 1.00 93.06 270 ASP A C 1
ATOM 1997 O O . ASP A 1 270 ? -21.164 -4.557 30.117 1.00 93.06 270 ASP A O 1
ATOM 2001 N N . PRO A 1 271 ? -18.893 -4.391 30.117 1.00 94.38 271 PRO A N 1
ATOM 2002 C CA . PRO A 1 271 ? -18.812 -3.201 29.262 1.00 94.38 271 PRO A CA 1
ATOM 2003 C C . PRO A 1 271 ? -19.400 -3.331 27.858 1.00 94.38 271 PRO A C 1
ATOM 2005 O O . PRO A 1 271 ? -19.422 -2.385 27.088 1.00 94.38 271 PRO A O 1
ATOM 2008 N N . LEU A 1 272 ? -19.809 -4.542 27.475 1.00 94.19 272 LEU A N 1
ATOM 2009 C CA . LEU A 1 272 ? -20.365 -4.837 26.154 1.00 94.19 272 LEU A CA 1
ATOM 2010 C C . LEU A 1 272 ? -21.882 -5.091 26.201 1.00 94.19 272 LEU A C 1
ATOM 2012 O O . LEU A 1 272 ? -22.468 -5.546 25.210 1.00 94.19 272 LEU A O 1
ATOM 2016 N N . ASP A 1 273 ? -22.529 -4.903 27.354 1.00 94.06 273 ASP A N 1
ATOM 2017 C CA . ASP A 1 273 ? -23.955 -5.161 27.547 1.00 94.06 273 ASP A CA 1
ATOM 2018 C C . ASP A 1 273 ? -24.631 -3.979 28.233 1.00 94.06 273 ASP A C 1
ATOM 2020 O O . ASP A 1 273 ? -24.743 -3.961 29.453 1.00 94.06 273 ASP A O 1
ATOM 2024 N N . ALA A 1 274 ? -25.268 -3.114 27.435 1.00 92.75 274 ALA A N 1
ATOM 2025 C CA . ALA A 1 274 ? -25.957 -1.905 27.904 1.00 92.75 274 ALA A CA 1
ATOM 2026 C C . ALA A 1 274 ? -27.119 -2.142 28.895 1.00 92.75 274 ALA A C 1
ATOM 2028 O O . ALA A 1 274 ? -27.871 -1.231 29.264 1.00 92.75 274 ALA A O 1
ATOM 2029 N N . THR A 1 275 ? -27.399 -3.400 29.250 1.00 93.31 275 THR A N 1
ATOM 2030 C CA . THR A 1 275 ? -28.329 -3.766 30.324 1.00 93.31 275 THR A CA 1
ATOM 2031 C C . THR A 1 275 ? -27.640 -4.062 31.657 1.00 93.31 275 THR A C 1
ATOM 2033 O O . THR A 1 275 ? -28.329 -4.174 32.679 1.00 93.31 275 THR A O 1
ATOM 2036 N N . SER A 1 276 ? -26.315 -4.162 31.657 1.00 92.31 276 SER A N 1
ATOM 2037 C CA . SER A 1 276 ? -25.433 -4.392 32.792 1.00 92.31 276 SER A CA 1
ATOM 2038 C C . SER A 1 276 ? -25.065 -3.078 33.489 1.00 92.31 276 SER A C 1
ATOM 2040 O O . SER A 1 276 ? -23.903 -2.749 33.661 1.00 92.31 276 SER A O 1
ATOM 2042 N N . LEU A 1 277 ? -26.072 -2.361 33.981 1.00 88.06 277 LEU A N 1
ATOM 2043 C CA . LEU A 1 277 ? -25.861 -1.058 34.613 1.00 88.06 277 LEU A CA 1
ATOM 2044 C C . LEU A 1 277 ? -25.050 -1.155 35.915 1.00 88.06 277 LEU A C 1
ATOM 2046 O O . LEU A 1 277 ? -25.297 -2.033 36.754 1.00 88.06 277 LEU A O 1
ATOM 2050 N N . ILE A 1 278 ? -24.190 -0.163 36.146 1.00 90.12 278 ILE A N 1
ATOM 2051 C CA . ILE A 1 278 ? -23.564 0.069 37.450 1.00 90.12 278 ILE A CA 1
ATOM 2052 C C . ILE A 1 278 ? -24.649 0.410 38.485 1.00 90.12 278 ILE A C 1
ATOM 2054 O O . ILE A 1 278 ? -25.506 1.270 38.265 1.00 90.12 278 ILE A O 1
ATOM 2058 N N . SER A 1 279 ? -24.628 -0.289 39.623 1.00 89.50 279 SER A N 1
ATOM 2059 C CA . SER A 1 279 ? -25.504 0.005 40.766 1.00 89.50 279 SER A CA 1
ATOM 2060 C C . SER A 1 279 ? -24.828 1.013 41.696 1.00 89.50 279 SER A C 1
ATOM 2062 O O . SER A 1 279 ? -23.665 0.824 42.040 1.00 89.50 279 SER A O 1
ATOM 2064 N N . ASP A 1 280 ? -25.556 2.072 42.042 1.00 90.56 280 ASP A N 1
ATOM 2065 C CA . ASP A 1 280 ? -25.155 3.173 42.930 1.00 90.56 280 ASP A CA 1
ATOM 2066 C C . ASP A 1 280 ? -26.394 3.548 43.770 1.00 90.56 280 ASP A C 1
ATOM 2068 O O . ASP A 1 280 ? -27.272 4.311 43.335 1.00 90.56 280 ASP A O 1
ATOM 2072 N N . LEU A 1 281 ? -26.555 2.859 44.902 1.00 92.81 281 LEU A N 1
ATOM 2073 C CA . LEU A 1 281 ? -27.748 2.898 45.743 1.00 92.81 281 LEU A CA 1
ATOM 2074 C C . LEU A 1 281 ? -27.911 4.246 46.443 1.00 92.81 281 LEU A C 1
ATOM 2076 O O . LEU A 1 281 ? -29.052 4.708 46.572 1.00 92.81 281 LEU A O 1
ATOM 2080 N N . ASP A 1 282 ? -26.821 4.879 46.867 1.00 91.88 282 ASP A N 1
ATOM 2081 C CA . ASP A 1 282 ? -26.840 6.129 47.621 1.00 91.88 282 ASP A CA 1
ATOM 2082 C C . ASP A 1 282 ? -26.629 7.371 46.728 1.00 91.88 282 ASP A C 1
ATOM 2084 O O . ASP A 1 282 ? -27.048 8.477 47.088 1.00 91.88 282 ASP A O 1
ATOM 2088 N N . GLY A 1 283 ? -26.122 7.194 45.504 1.00 91.00 283 GLY A N 1
ATOM 2089 C CA . GLY A 1 283 ? -25.914 8.232 44.500 1.00 91.00 283 GLY A CA 1
ATOM 2090 C C . GLY A 1 283 ? -24.625 9.042 44.668 1.00 91.00 283 GLY A C 1
ATOM 2091 O O . GLY A 1 283 ? -24.576 10.178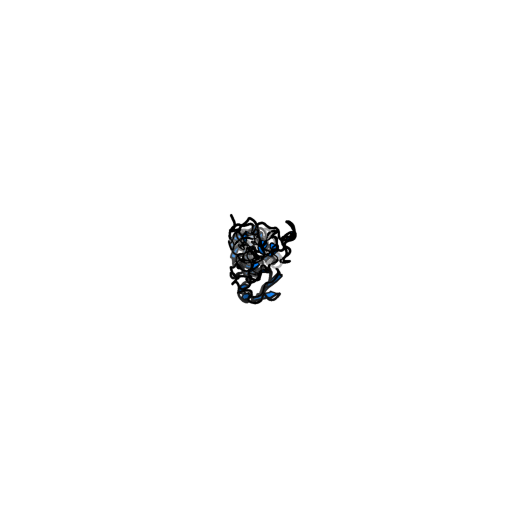 44.164 1.00 91.00 283 GLY A O 1
ATOM 2092 N N . ASP A 1 284 ? -23.629 8.560 45.415 1.00 89.50 284 ASP A N 1
ATOM 2093 C CA . ASP A 1 284 ? -22.383 9.283 45.691 1.00 89.50 284 ASP A CA 1
ATOM 2094 C C . ASP A 1 284 ? -21.299 9.121 44.603 1.00 89.50 284 ASP A C 1
ATOM 2096 O O . ASP A 1 284 ? -20.251 9.781 44.660 1.00 89.50 284 ASP A O 1
ATOM 2100 N N . SER A 1 285 ? -21.624 8.384 43.529 1.00 87.44 285 SER A N 1
ATOM 2101 C CA . SER A 1 285 ? -20.746 8.027 42.401 1.00 87.44 285 SER A CA 1
ATOM 2102 C C . SER A 1 285 ? -19.705 6.944 42.704 1.00 87.44 285 SER A C 1
ATOM 2104 O O . SER A 1 285 ? -18.789 6.747 41.898 1.00 87.44 285 SER A O 1
ATOM 2106 N N . ILE A 1 286 ? -19.821 6.253 43.835 1.00 88.88 286 ILE A N 1
ATOM 2107 C CA . ILE A 1 286 ? -19.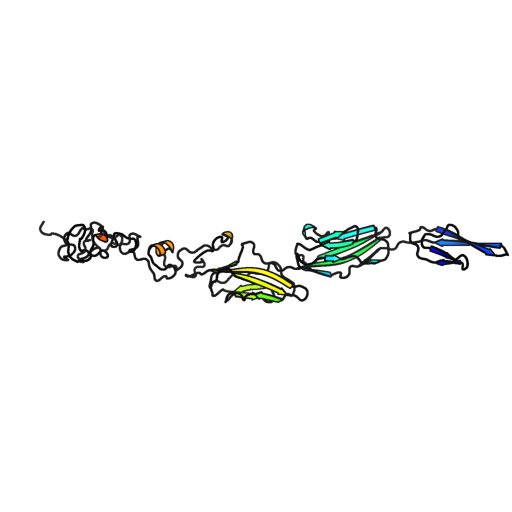154 4.984 44.111 1.00 88.88 286 ILE A CA 1
ATOM 2108 C C . ILE A 1 286 ? -20.201 3.889 43.909 1.00 88.88 286 ILE A C 1
ATOM 2110 O O . ILE A 1 286 ? -21.337 3.998 44.343 1.00 88.88 286 ILE A O 1
ATOM 2114 N N . CYS A 1 287 ? -19.850 2.834 43.184 1.00 91.69 287 CYS A N 1
ATOM 2115 C CA . CYS A 1 287 ? -20.791 1.742 42.982 1.00 91.69 287 CYS A CA 1
ATOM 2116 C C . CYS A 1 287 ? -20.891 0.844 44.213 1.00 91.69 287 CYS A C 1
ATOM 2118 O O . CYS A 1 287 ? -19.886 0.621 44.889 1.00 91.69 287 CYS A O 1
ATOM 2120 N N . ASP A 1 288 ? -22.051 0.212 44.410 1.00 90.38 288 ASP A N 1
ATOM 2121 C CA . ASP A 1 288 ? -22.361 -0.647 45.565 1.00 90.38 288 ASP A CA 1
ATOM 2122 C C . ASP A 1 288 ? -21.294 -1.734 45.822 1.00 90.38 288 ASP A C 1
ATOM 2124 O O . ASP A 1 288 ? -21.096 -2.197 46.943 1.00 90.38 288 ASP A O 1
ATOM 2128 N N . ALA A 1 289 ? -20.601 -2.186 44.771 1.00 88.31 289 ALA A N 1
ATOM 2129 C CA . ALA A 1 289 ? -19.548 -3.196 44.867 1.00 88.31 289 ALA A CA 1
ATOM 2130 C C . ALA A 1 289 ? -18.238 -2.677 45.497 1.00 88.31 289 ALA A C 1
ATOM 2132 O O . ALA A 1 289 ? -17.464 -3.469 46.045 1.00 88.31 289 ALA A O 1
ATOM 2133 N N . LEU A 1 290 ? -17.970 -1.374 45.384 1.00 90.62 290 LEU A N 1
ATOM 2134 C CA . LEU A 1 290 ? -16.774 -0.694 45.891 1.00 90.62 290 LEU A CA 1
ATOM 2135 C C . LEU A 1 290 ? -17.067 0.248 47.060 1.00 90.62 290 LEU A C 1
ATOM 2137 O O . LEU A 1 290 ? -16.126 0.827 47.610 1.00 90.62 290 LEU A O 1
ATOM 2141 N N . ASP A 1 291 ? -18.337 0.400 47.413 1.00 92.69 291 ASP A N 1
ATOM 2142 C CA . ASP A 1 291 ? -18.775 1.271 48.482 1.00 92.69 291 ASP A CA 1
ATOM 2143 C C . ASP A 1 291 ? -18.698 0.569 49.848 1.00 92.69 291 ASP A C 1
ATOM 2145 O O . ASP A 1 291 ? -19.134 -0.571 50.023 1.00 92.69 291 ASP A O 1
ATOM 2149 N N . ASP A 1 292 ? -18.105 1.256 50.823 1.00 94.94 292 ASP A N 1
ATOM 2150 C CA . ASP A 1 292 ? -18.000 0.794 52.209 1.00 94.94 292 ASP A CA 1
ATOM 2151 C C . ASP A 1 292 ? -19.252 1.180 53.039 1.00 94.94 292 ASP A C 1
ATOM 2153 O O . ASP A 1 292 ? -19.383 0.695 54.167 1.00 94.94 292 ASP A O 1
ATOM 2157 N N . ASP A 1 293 ? -20.139 2.029 52.502 1.00 95.12 293 ASP A N 1
ATOM 2158 C CA . ASP A 1 293 ? -21.377 2.573 53.096 1.00 95.12 293 ASP A CA 1
ATOM 2159 C C . ASP A 1 293 ? -22.457 2.651 51.997 1.00 95.12 293 ASP A C 1
ATOM 2161 O O . ASP A 1 293 ? -22.787 3.720 51.499 1.00 95.12 293 ASP A O 1
ATOM 2165 N N . VAL A 1 294 ? -22.954 1.484 51.569 1.00 95.06 294 VAL A N 1
ATOM 2166 C CA . VAL A 1 294 ? -23.701 1.325 50.303 1.00 95.06 294 VAL A CA 1
ATOM 2167 C C . VAL A 1 294 ? -25.013 2.100 50.275 1.00 95.06 294 VAL A C 1
ATOM 2169 O O . VAL A 1 294 ? -25.504 2.436 49.202 1.00 95.06 294 VAL A O 1
ATOM 2172 N N . ASP A 1 295 ? -25.623 2.369 51.425 1.00 94.31 295 ASP A N 1
ATOM 2173 C CA . ASP A 1 295 ? -26.832 3.181 51.478 1.00 94.31 295 ASP A CA 1
ATOM 2174 C C . ASP A 1 295 ? -26.590 4.640 51.874 1.00 94.31 295 ASP A C 1
ATOM 2176 O O . ASP A 1 295 ? -27.538 5.418 51.794 1.00 94.31 295 ASP A O 1
ATOM 2180 N N . GLY A 1 296 ? -25.357 5.047 52.193 1.00 95.19 296 GLY A N 1
ATOM 2181 C CA . GLY A 1 296 ? -24.944 6.442 52.364 1.00 95.19 296 GLY A CA 1
ATOM 2182 C C . GLY A 1 296 ? -25.473 7.121 53.626 1.00 95.19 296 GLY A C 1
ATOM 2183 O O . GLY A 1 296 ? -25.553 8.361 53.703 1.00 95.19 296 GLY A O 1
ATOM 2184 N N . ASP A 1 297 ? -25.881 6.343 54.624 1.00 94.38 297 ASP A N 1
ATOM 2185 C CA . ASP A 1 297 ? -26.436 6.867 55.865 1.00 94.38 297 ASP A CA 1
ATOM 2186 C C . ASP A 1 297 ? -25.351 7.231 56.903 1.00 94.38 297 ASP A C 1
ATOM 2188 O O . ASP A 1 297 ? -25.620 7.913 57.904 1.00 94.38 297 ASP A O 1
ATOM 2192 N N . GLY A 1 298 ? -24.087 6.891 56.633 1.00 93.56 298 GLY A N 1
ATOM 2193 C CA . GLY A 1 298 ? -22.936 7.160 57.490 1.00 93.56 298 GLY A CA 1
ATOM 2194 C C . GLY A 1 298 ? -22.542 5.997 58.405 1.00 93.56 298 GLY A C 1
ATOM 2195 O O . GLY A 1 298 ? -21.645 6.185 59.247 1.00 93.56 298 GLY A O 1
ATOM 2196 N N . LEU A 1 299 ? -23.205 4.846 58.295 1.00 94.19 299 LEU A N 1
ATOM 2197 C CA . LEU A 1 299 ? -22.817 3.573 58.890 1.00 94.19 299 LEU A CA 1
ATOM 2198 C C . LEU A 1 299 ? -22.091 2.720 57.843 1.00 94.19 299 LEU A C 1
ATOM 2200 O O . LEU A 1 299 ? -22.492 2.599 56.704 1.00 94.19 299 LEU A O 1
ATOM 2204 N N . LEU A 1 300 ? -20.966 2.116 58.228 1.00 96.31 300 LEU A N 1
ATOM 2205 C CA . LEU A 1 300 ? -20.250 1.227 57.310 1.00 96.31 300 LEU A CA 1
ATOM 2206 C C . LEU A 1 300 ? -20.992 -0.109 57.181 1.00 96.31 300 LEU A C 1
ATOM 2208 O O . LEU A 1 300 ? -21.396 -0.670 58.199 1.00 96.31 300 LEU A O 1
ATOM 2212 N N . ASN A 1 301 ? -20.985 -0.717 55.995 1.00 94.19 301 ASN A N 1
ATOM 2213 C CA . ASN A 1 301 ? -21.593 -2.028 55.727 1.00 94.19 301 ASN A CA 1
ATOM 2214 C C . ASN A 1 301 ? -21.213 -3.103 56.769 1.00 94.19 301 ASN A C 1
ATOM 2216 O O . ASN A 1 301 ? -22.009 -3.963 57.140 1.00 94.19 301 ASN A O 1
ATOM 2220 N N . ASP A 1 302 ? -19.971 -3.059 57.270 1.00 95.38 302 ASP A N 1
ATOM 2221 C CA . ASP A 1 302 ? -19.438 -4.000 58.263 1.00 95.38 302 ASP A CA 1
ATOM 2222 C C . ASP A 1 302 ? -20.109 -3.901 59.650 1.00 95.38 302 ASP A C 1
ATOM 2224 O O . ASP A 1 302 ? -20.011 -4.851 60.438 1.00 95.38 302 ASP A O 1
ATOM 2228 N N . VAL A 1 303 ? -20.742 -2.768 59.984 1.00 95.00 303 VAL A N 1
ATOM 2229 C CA . VAL A 1 303 ? -21.455 -2.573 61.261 1.00 95.00 303 VAL A CA 1
ATOM 2230 C C . VAL A 1 303 ? -22.950 -2.888 61.164 1.00 95.00 303 VAL A C 1
ATOM 2232 O O . VAL A 1 303 ? -23.610 -3.050 62.194 1.00 95.00 303 VAL A O 1
ATOM 2235 N N . GLU A 1 304 ? -23.461 -3.056 59.947 1.00 95.25 304 GLU A N 1
ATOM 2236 C CA . GLU A 1 304 ? -24.875 -3.223 59.627 1.00 95.25 304 GLU A CA 1
ATOM 2237 C C . GLU A 1 304 ? -25.206 -4.677 59.297 1.00 95.25 304 GLU A C 1
ATOM 2239 O O . GLU A 1 304 ? -25.131 -5.171 58.173 1.00 95.25 304 GLU A O 1
ATOM 2244 N N . THR A 1 305 ? -25.540 -5.432 60.338 1.00 93.75 305 THR A N 1
ATOM 2245 C CA . THR A 1 305 ? -25.584 -6.896 60.241 1.00 93.75 305 THR A CA 1
ATOM 2246 C C . THR A 1 305 ? -26.877 -7.463 59.654 1.00 93.75 305 THR A C 1
ATOM 2248 O O . THR A 1 305 ? -26.991 -8.689 59.527 1.00 93.75 305 THR A O 1
ATOM 2251 N N . ASN A 1 306 ? -27.868 -6.615 59.353 1.00 93.81 306 ASN A N 1
ATOM 2252 C CA . ASN A 1 306 ? -29.219 -6.985 58.918 1.00 93.81 306 ASN A CA 1
ATOM 2253 C C . ASN A 1 306 ? -29.846 -8.091 59.801 1.00 93.81 306 ASN A C 1
ATOM 2255 O O . ASN A 1 306 ? -30.500 -9.038 59.352 1.00 93.81 306 ASN A O 1
ATOM 2259 N N . THR A 1 307 ? -29.579 -8.027 61.111 1.00 93.31 307 THR A N 1
ATOM 2260 C CA . THR A 1 307 ? -30.130 -8.968 62.101 1.00 93.31 307 THR A CA 1
ATOM 2261 C C . THR A 1 307 ? -31.451 -8.487 62.694 1.00 93.31 307 THR A C 1
ATOM 2263 O O . THR A 1 307 ? -32.067 -9.212 63.487 1.00 93.31 307 THR A O 1
ATOM 2266 N N . SER A 1 308 ? -31.870 -7.264 62.357 1.00 89.50 308 SER A N 1
ATOM 2267 C CA . SER A 1 308 ? -33.001 -6.558 62.961 1.00 89.50 308 SER A CA 1
ATOM 2268 C C . SER A 1 308 ? -32.923 -6.514 64.492 1.00 89.50 308 SER A C 1
ATOM 2270 O O . SER A 1 308 ? -33.947 -6.522 65.183 1.00 89.50 308 SER A O 1
ATOM 2272 N N . THR A 1 309 ? -31.709 -6.553 65.052 1.00 89.56 309 THR A N 1
ATOM 2273 C CA . THR A 1 309 ? -31.493 -6.529 66.498 1.00 89.56 309 THR A CA 1
ATOM 2274 C C . THR A 1 309 ? -30.267 -5.691 66.835 1.00 89.56 309 THR A C 1
ATOM 2276 O O . THR A 1 309 ? -29.148 -6.124 66.600 1.00 89.56 309 THR A O 1
ATOM 2279 N N . TYR A 1 310 ? -30.470 -4.536 67.466 1.00 89.94 310 TYR A N 1
ATOM 2280 C CA . TYR A 1 310 ? -29.359 -3.704 67.921 1.00 89.94 310 TYR A CA 1
ATOM 2281 C C . TYR A 1 310 ? -28.563 -4.380 69.050 1.00 89.94 310 TYR A C 1
ATOM 2283 O O . TYR A 1 310 ? -29.132 -4.750 70.090 1.00 89.94 310 TYR A O 1
ATOM 2291 N N . VAL A 1 311 ? -27.244 -4.508 68.870 1.00 91.06 311 VAL A N 1
ATOM 2292 C CA . VAL A 1 311 ? -26.309 -5.038 69.875 1.00 91.06 311 VAL A CA 1
ATOM 2293 C C . VAL A 1 311 ? -25.423 -3.921 70.428 1.00 91.06 311 VAL A C 1
ATOM 2295 O O . VAL A 1 311 ? -25.448 -3.679 71.642 1.00 91.06 311 VAL A O 1
ATOM 2298 N N . ASP A 1 312 ? -24.653 -3.254 69.564 1.00 89.44 312 ASP A N 1
ATOM 2299 C CA . ASP A 1 312 ? -23.794 -2.107 69.881 1.00 89.44 312 ASP A CA 1
ATOM 2300 C C . ASP A 1 312 ? -23.402 -1.311 68.616 1.00 89.44 312 ASP A C 1
ATOM 2302 O O . ASP A 1 312 ? -23.914 -1.565 67.537 1.00 89.44 312 ASP A O 1
ATOM 2306 N N . GLU A 1 313 ? -22.503 -0.328 68.741 1.00 88.31 313 GLU A N 1
ATOM 2307 C CA . GLU A 1 313 ? -22.070 0.551 67.637 1.00 88.31 313 GLU A CA 1
ATOM 2308 C C . GLU A 1 313 ? -21.338 -0.177 66.487 1.00 88.31 313 GLU A C 1
ATOM 2310 O O . GLU A 1 313 ? -21.134 0.424 65.441 1.00 88.31 313 GLU A O 1
ATOM 2315 N N . ASN A 1 314 ? -20.907 -1.434 66.665 1.00 92.12 314 ASN A N 1
ATOM 2316 C CA . ASN A 1 314 ? -20.298 -2.248 65.597 1.00 92.12 314 ASN A CA 1
ATOM 2317 C C . ASN A 1 314 ? -21.235 -3.366 65.101 1.00 92.12 314 ASN A C 1
ATOM 2319 O O . ASN A 1 314 ? -20.789 -4.244 64.367 1.00 92.12 314 ASN A O 1
ATOM 2323 N N . ASP A 1 315 ? -22.474 -3.396 65.593 1.00 93.69 315 ASP A N 1
ATOM 2324 C CA . ASP A 1 315 ? -23.522 -4.349 65.226 1.00 93.69 315 ASP A CA 1
ATOM 2325 C C . ASP A 1 315 ? -24.874 -3.681 65.527 1.00 93.69 315 ASP A C 1
ATOM 2327 O O . ASP A 1 315 ? -25.511 -3.910 66.568 1.00 93.69 315 ASP A O 1
ATOM 2331 N N . THR A 1 316 ? -25.245 -2.758 64.639 1.00 91.62 316 THR A N 1
ATOM 2332 C CA . THR A 1 316 ? -26.455 -1.927 64.742 1.00 91.62 316 THR A CA 1
ATOM 2333 C C . THR A 1 316 ? -27.718 -2.737 64.453 1.00 91.62 316 THR A C 1
ATOM 2335 O O . THR A 1 316 ? -28.803 -2.403 64.933 1.00 91.62 316 THR A O 1
ATOM 2338 N N . GLY A 1 317 ? -27.575 -3.842 63.719 1.00 93.00 317 GLY A N 1
ATOM 2339 C CA . GLY A 1 317 ? -28.674 -4.692 63.278 1.00 93.00 317 GLY A CA 1
ATOM 2340 C C . GLY A 1 317 ? -29.522 -4.100 62.149 1.00 93.00 317 GLY A C 1
ATOM 2341 O O . GLY A 1 317 ? -30.494 -4.760 61.771 1.00 93.00 317 GLY A O 1
ATOM 2342 N N . THR A 1 318 ? -29.155 -2.917 61.647 1.00 94.00 318 THR A N 1
ATOM 2343 C CA . THR A 1 318 ? -29.725 -2.229 60.474 1.00 94.00 318 THR A CA 1
ATOM 2344 C C . THR A 1 318 ? -29.288 -2.916 59.180 1.00 94.00 318 THR A C 1
ATOM 2346 O O . THR A 1 318 ? -28.452 -3.831 59.216 1.00 94.00 318 THR A O 1
ATOM 2349 N N . ASP A 1 319 ? -29.957 -2.600 58.076 1.00 94.75 319 ASP A N 1
ATOM 2350 C CA . ASP A 1 319 ? -29.743 -3.214 56.767 1.00 94.75 319 ASP A CA 1
ATOM 2351 C C . ASP A 1 319 ? -28.869 -2.312 55.897 1.00 94.75 319 ASP A C 1
ATOM 2353 O O . ASP A 1 319 ? -29.353 -1.278 55.468 1.00 94.75 319 ASP A O 1
ATOM 2357 N N . SER A 1 320 ? -27.657 -2.762 55.551 1.00 95.31 320 SER A N 1
ATOM 2358 C CA . SER A 1 320 ? -26.647 -1.999 54.791 1.00 95.31 320 SER A CA 1
ATOM 2359 C C . SER A 1 320 ? -27.008 -1.646 53.344 1.00 95.31 320 SER A C 1
ATOM 2361 O O . SER A 1 320 ? -26.143 -1.403 52.509 1.00 95.31 320 SER A O 1
ATOM 2363 N N . MET A 1 321 ? -28.265 -1.835 52.975 1.00 94.50 321 MET A N 1
ATOM 2364 C CA . MET A 1 321 ? -28.822 -1.605 51.645 1.00 94.50 321 MET A CA 1
ATOM 2365 C C . MET A 1 321 ? -30.090 -0.749 51.769 1.00 94.50 321 MET A C 1
ATOM 2367 O O . MET A 1 321 ? -30.930 -0.732 50.861 1.00 94.50 321 MET A O 1
ATOM 2371 N N . ASN A 1 322 ? -30.307 -0.133 52.932 1.00 94.44 322 ASN A N 1
ATOM 2372 C CA . ASN A 1 322 ? -31.497 0.626 53.243 1.00 94.44 322 ASN A CA 1
ATOM 2373 C C . ASN A 1 322 ? -31.241 1.593 54.404 1.00 94.44 322 ASN A C 1
ATOM 2375 O O . ASN A 1 322 ? -31.501 1.254 55.555 1.00 94.44 322 ASN A O 1
ATOM 2379 N N . ALA A 1 323 ? -30.947 2.841 54.044 1.00 95.12 323 ALA A N 1
ATOM 2380 C CA . ALA A 1 323 ? -30.657 3.936 54.965 1.00 95.12 323 ALA A CA 1
ATOM 2381 C C . ALA A 1 323 ? -31.753 4.248 56.010 1.00 95.12 323 ALA A C 1
ATOM 2383 O O . ALA A 1 323 ? -31.538 5.092 56.870 1.00 95.12 323 ALA A O 1
ATOM 2384 N N . ASP A 1 324 ? -32.953 3.666 55.904 1.00 93.88 324 ASP A N 1
ATOM 2385 C CA . ASP A 1 324 ? -34.068 3.775 56.861 1.00 93.88 324 ASP A CA 1
ATOM 2386 C C . ASP A 1 324 ? -34.678 2.374 57.056 1.00 93.88 324 ASP A C 1
ATOM 2388 O O . ASP A 1 324 ? -35.654 1.980 56.395 1.00 93.88 324 ASP A O 1
ATOM 2392 N N . SER A 1 325 ? -34.043 1.573 57.918 1.00 93.50 325 SER A N 1
ATOM 2393 C CA . SER A 1 325 ? -34.335 0.145 58.102 1.00 93.50 325 SER A CA 1
ATOM 2394 C C . SER A 1 325 ? -35.779 -0.147 58.515 1.00 93.50 325 SER A C 1
ATOM 2396 O O . SER A 1 325 ? -36.311 -1.223 58.205 1.00 93.50 325 SER A O 1
ATOM 2398 N N . ASP A 1 326 ? -36.440 0.785 59.202 1.00 91.06 326 ASP A N 1
ATOM 2399 C CA . ASP A 1 326 ? -37.799 0.607 59.713 1.00 91.06 326 ASP A CA 1
ATOM 2400 C C . ASP A 1 326 ? -38.880 1.410 58.961 1.00 91.06 326 ASP A C 1
ATOM 2402 O O . ASP A 1 326 ? -40.082 1.110 59.075 1.00 91.06 326 ASP A O 1
ATOM 2406 N N . GLY A 1 327 ? -38.456 2.321 58.084 1.00 92.25 327 GLY A N 1
ATOM 2407 C CA . GLY A 1 327 ? -39.290 3.044 57.135 1.00 92.25 327 GLY A CA 1
ATOM 2408 C C . GLY A 1 327 ? -40.086 4.189 57.757 1.00 92.25 327 GLY A C 1
ATOM 2409 O O . GLY A 1 327 ? -41.185 4.497 57.262 1.00 92.25 327 GLY A O 1
ATOM 2410 N N . ASP A 1 328 ? -39.610 4.777 58.855 1.00 91.25 328 ASP A N 1
ATOM 2411 C CA . ASP A 1 328 ? -40.289 5.876 59.542 1.00 91.25 328 ASP A CA 1
ATOM 2412 C C . ASP A 1 328 ? -39.874 7.285 59.070 1.00 91.25 328 ASP A C 1
ATOM 2414 O O . ASP A 1 328 ? -40.551 8.284 59.373 1.00 91.25 328 ASP A O 1
ATOM 2418 N N . GLY A 1 329 ? -38.871 7.344 58.191 1.00 90.62 329 GLY A N 1
ATOM 2419 C CA . GLY A 1 329 ? -38.415 8.525 57.470 1.00 90.62 329 GLY A CA 1
ATOM 2420 C C . GLY A 1 329 ? -37.181 9.205 58.064 1.00 90.62 329 GLY A C 1
ATOM 2421 O O . GLY A 1 329 ? -36.818 10.289 57.581 1.00 90.62 329 GLY A O 1
ATOM 2422 N N . VAL A 1 330 ? -36.550 8.637 59.092 1.00 91.94 330 VAL A N 1
ATOM 2423 C CA . VAL A 1 330 ? -35.270 9.094 59.659 1.00 91.94 330 VAL A CA 1
ATOM 2424 C C . VAL A 1 330 ? -34.182 8.092 59.282 1.00 91.94 330 VAL A C 1
ATOM 2426 O O . VAL A 1 330 ? -34.427 6.899 59.319 1.00 91.94 330 VAL A O 1
ATOM 2429 N N . CYS A 1 331 ? -33.004 8.572 58.876 1.00 94.50 331 CYS A N 1
ATOM 2430 C CA . CYS A 1 331 ? -31.923 7.661 58.508 1.00 94.50 331 CYS A CA 1
ATOM 2431 C C . CYS A 1 331 ? -31.381 6.923 59.745 1.00 94.50 331 CYS A C 1
ATOM 2433 O O . CYS A 1 331 ? -31.283 7.549 60.812 1.00 94.50 331 CYS A O 1
ATOM 2435 N N . ASP A 1 332 ? -30.979 5.658 59.611 1.00 92.94 332 ASP A N 1
ATOM 2436 C CA . ASP A 1 332 ? -30.410 4.890 60.724 1.00 92.94 332 ASP A CA 1
ATOM 2437 C C . ASP A 1 332 ? -29.112 5.560 61.218 1.00 92.94 332 ASP A C 1
ATOM 2439 O O . ASP A 1 332 ? -28.910 5.795 62.419 1.00 92.94 332 ASP A O 1
ATOM 2443 N N . GLY A 1 333 ? -28.275 5.976 60.269 1.00 92.56 333 GLY A N 1
ATOM 2444 C CA . GLY A 1 333 ? -27.053 6.737 60.457 1.00 92.56 333 GLY A CA 1
ATOM 2445 C C . GLY A 1 333 ? -27.204 8.272 60.450 1.00 92.56 333 GLY A C 1
ATOM 2446 O O . GLY A 1 333 ? -28.276 8.861 60.272 1.00 92.56 333 GLY A O 1
ATOM 2447 N N . PRO A 1 334 ? -26.106 8.998 60.742 1.00 93.25 334 PRO A N 1
ATOM 2448 C CA . PRO A 1 334 ? -26.114 10.454 60.886 1.00 93.25 334 PRO A CA 1
ATOM 2449 C C . PRO A 1 334 ? -26.158 11.239 59.563 1.00 93.25 334 PRO A C 1
ATOM 2451 O O . PRO A 1 334 ? -26.288 12.469 59.607 1.00 93.25 334 PRO A O 1
ATOM 2454 N N . GLN A 1 335 ? -25.914 10.597 58.422 1.00 94.69 335 GLN A N 1
ATOM 2455 C CA . GLN A 1 335 ? -25.898 11.210 57.093 1.00 94.69 335 GLN A CA 1
ATOM 2456 C C . GLN A 1 335 ? -27.205 10.941 56.345 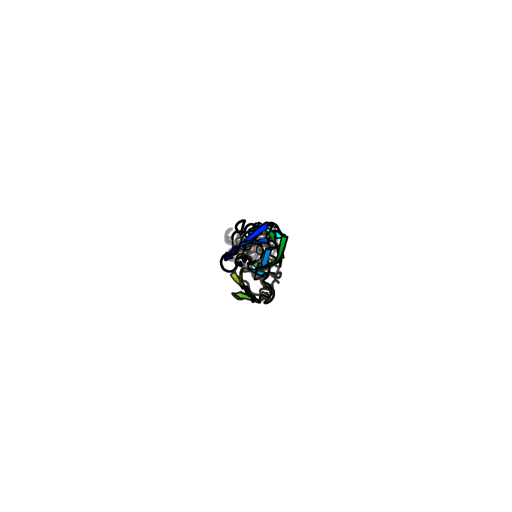1.00 94.69 335 GLN A C 1
ATOM 2458 O O . GLN A 1 335 ? -28.094 10.252 56.826 1.00 94.69 335 GLN A O 1
ATOM 2463 N N . VAL A 1 336 ? -27.367 11.637 55.222 1.00 93.88 336 VAL A N 1
ATOM 2464 C CA . VAL A 1 336 ? -28.462 11.406 54.281 1.00 93.88 336 VAL A CA 1
ATOM 2465 C C . VAL A 1 336 ? -27.798 10.948 52.991 1.00 93.88 336 VAL A C 1
ATOM 2467 O O . VAL A 1 336 ? -26.865 11.651 52.576 1.00 93.88 336 VAL A O 1
ATOM 2470 N N . PRO A 1 337 ? -28.314 9.889 52.348 1.00 94.81 337 PRO A N 1
ATOM 2471 C CA . PRO A 1 337 ? -27.794 9.407 51.075 1.00 94.81 337 PRO A CA 1
ATOM 2472 C C . PRO A 1 337 ? -27.748 10.549 50.055 1.00 94.81 337 PRO A C 1
ATOM 2474 O O . PRO A 1 337 ? -28.596 11.459 50.076 1.00 94.81 337 PRO A O 1
ATOM 2477 N N . ALA A 1 338 ? -26.775 10.544 49.146 1.00 93.31 338 ALA A N 1
ATOM 2478 C CA . ALA A 1 338 ? -26.606 11.631 48.179 1.00 93.31 338 ALA A CA 1
ATOM 2479 C C . ALA A 1 338 ? -27.851 11.834 47.282 1.00 93.31 338 ALA A C 1
ATOM 2481 O O . ALA A 1 338 ? -28.173 12.966 46.890 1.00 93.31 338 ALA A O 1
ATOM 2482 N N . ASN A 1 339 ? -28.605 10.764 47.026 1.00 92.19 339 ASN A N 1
ATOM 2483 C CA . ASN A 1 339 ? -29.861 10.755 46.281 1.00 92.19 339 ASN A CA 1
ATOM 2484 C C . ASN A 1 339 ? -31.123 11.005 47.147 1.00 92.19 339 ASN A C 1
ATOM 2486 O O . ASN A 1 339 ? -32.223 11.177 46.603 1.00 92.19 339 ASN A O 1
ATOM 2490 N N . GLY A 1 340 ? -30.979 11.129 48.471 1.00 90.38 340 GLY A N 1
ATOM 2491 C CA . GLY A 1 340 ? -32.063 11.378 49.422 1.00 90.38 340 GLY A CA 1
ATOM 2492 C C . GLY A 1 340 ? -32.595 10.106 50.087 1.00 90.38 340 GLY A C 1
ATOM 2493 O O . GLY A 1 340 ? -31.836 9.306 50.589 1.00 90.38 340 GLY A O 1
ATOM 2494 N N . GLY A 1 341 ? -33.916 9.943 50.191 1.00 88.38 341 GLY A N 1
ATOM 2495 C CA . GLY A 1 341 ? -34.530 8.741 50.788 1.00 88.38 341 GLY A CA 1
ATOM 2496 C C . GLY A 1 341 ? -35.030 8.929 52.221 1.00 88.38 341 GLY A C 1
ATOM 2497 O O . GLY A 1 341 ? -36.209 8.690 52.474 1.00 88.38 341 GLY A O 1
ATOM 2498 N N . CYS A 1 342 ? -34.207 9.482 53.110 1.00 91.50 342 CYS A N 1
ATOM 2499 C CA . CYS A 1 342 ? -34.549 9.703 54.519 1.00 91.50 342 CYS A CA 1
ATOM 2500 C C . CYS A 1 342 ? -34.177 11.120 54.994 1.00 91.50 342 CYS A C 1
ATOM 2502 O O . CYS A 1 342 ? -33.587 11.931 54.270 1.00 91.50 342 CYS A O 1
ATOM 2504 N N . THR A 1 343 ? -34.614 11.486 56.200 1.00 92.06 343 THR A N 1
ATOM 2505 C CA . THR A 1 343 ? -34.191 12.730 56.856 1.00 92.06 343 THR A CA 1
ATOM 2506 C C . THR A 1 343 ? -33.010 12.465 57.775 1.00 92.06 343 THR A C 1
ATOM 2508 O O . THR A 1 343 ? -32.973 11.434 58.428 1.00 92.06 343 THR A O 1
ATOM 2511 N N . ALA A 1 344 ? -32.064 13.408 57.838 1.00 90.00 344 ALA A N 1
ATOM 2512 C CA . ALA A 1 344 ? -30.824 13.238 58.597 1.00 90.00 344 ALA A CA 1
ATOM 2513 C C . ALA A 1 344 ? -31.089 12.747 60.030 1.00 90.00 344 ALA A C 1
ATOM 2515 O O . ALA A 1 344 ? -31.745 13.454 60.806 1.00 90.00 344 ALA A O 1
ATOM 2516 N N . GLY A 1 345 ? -30.560 11.565 60.343 1.00 85.81 345 GLY A N 1
ATOM 2517 C CA . GLY A 1 345 ? -30.627 10.937 61.654 1.00 85.81 345 GLY A CA 1
ATOM 2518 C C . GLY A 1 345 ? -29.499 11.399 62.592 1.00 85.81 345 GLY A C 1
ATOM 2519 O O . GLY A 1 345 ? -29.144 12.590 62.608 1.00 85.81 345 GLY A O 1
ATOM 2520 N N . PRO A 1 346 ? -28.919 10.499 63.408 1.00 88.81 346 PRO A N 1
ATOM 2521 C CA . PRO A 1 346 ? -29.217 9.063 63.468 1.00 88.81 346 PRO A CA 1
ATOM 2522 C C . PRO A 1 346 ? -30.548 8.790 64.177 1.00 88.81 346 PRO A C 1
ATOM 2524 O O . PRO A 1 346 ? -30.861 9.463 65.171 1.00 88.81 346 PRO A O 1
ATOM 2527 N N . ASP A 1 347 ? -31.313 7.817 63.685 1.00 87.38 347 ASP A N 1
ATOM 2528 C CA . ASP A 1 347 ? -32.496 7.325 64.381 1.00 87.38 347 ASP A CA 1
ATOM 2529 C C . ASP A 1 347 ? -32.090 6.676 65.716 1.00 87.38 347 ASP A C 1
ATOM 2531 O O . ASP A 1 347 ? -31.145 5.897 65.837 1.00 87.38 347 ASP A O 1
ATOM 2535 N N . VAL A 1 348 ? -32.798 7.055 66.779 1.00 86.75 348 VAL A N 1
ATOM 2536 C CA . VAL A 1 348 ? -32.582 6.517 68.126 1.00 86.75 348 VAL A CA 1
ATOM 2537 C C . VAL A 1 348 ? -33.156 5.101 68.238 1.00 86.75 348 VAL A C 1
ATOM 2539 O O . VAL A 1 348 ? -32.729 4.336 69.112 1.00 86.75 348 VAL A O 1
ATOM 2542 N N . PHE A 1 349 ? -34.116 4.754 67.377 1.00 88.44 349 PHE A N 1
ATOM 2543 C CA . PHE A 1 349 ? -34.762 3.450 67.344 1.00 88.44 349 PHE A CA 1
ATOM 2544 C C . PHE A 1 349 ? -34.874 2.901 65.909 1.00 88.44 349 PHE A C 1
ATOM 2546 O O . PHE A 1 349 ? -35.990 2.585 65.521 1.00 88.44 349 PHE A O 1
ATOM 2553 N N . PRO A 1 350 ? -33.746 2.631 65.215 1.00 86.56 350 PRO A N 1
ATOM 2554 C CA . PRO A 1 350 ? -33.669 2.312 63.771 1.00 86.56 350 PRO A CA 1
ATOM 2555 C C . PRO A 1 350 ? -34.330 0.981 63.344 1.00 86.56 350 PRO A C 1
ATOM 2557 O O . PRO A 1 350 ? -34.103 0.438 62.272 1.00 86.56 350 PRO A O 1
ATOM 2560 N N . LEU A 1 351 ? -35.090 0.351 64.240 1.00 87.38 351 LEU A N 1
ATOM 2561 C CA . LEU A 1 351 ? -35.765 -0.934 64.054 1.00 87.38 351 LEU A CA 1
ATOM 2562 C C . LEU A 1 351 ? -37.208 -0.903 64.610 1.00 87.38 351 LEU A C 1
ATOM 2564 O O . LEU A 1 351 ? -37.850 -1.957 64.723 1.00 87.38 351 LEU A O 1
ATOM 2568 N N . ASP A 1 352 ? -37.705 0.264 65.034 1.00 87.69 352 ASP A N 1
ATOM 2569 C CA . ASP A 1 352 ? -39.049 0.483 65.575 1.00 87.69 352 ASP A CA 1
ATOM 2570 C C . ASP A 1 352 ? -39.744 1.639 64.830 1.00 87.69 352 ASP A C 1
ATOM 2572 O O . ASP A 1 352 ? -39.630 2.786 65.262 1.00 87.69 352 ASP A O 1
ATOM 2576 N N . PRO A 1 353 ? -40.614 1.343 63.839 1.00 85.94 353 PRO A N 1
ATOM 2577 C CA . PRO A 1 353 ? -41.231 2.347 62.960 1.00 85.94 353 PRO A CA 1
ATOM 2578 C C . PRO A 1 353 ? -42.137 3.386 63.655 1.00 85.94 353 PRO A C 1
ATOM 2580 O O . PRO A 1 353 ? -42.827 4.184 63.014 1.00 85.94 353 PRO A O 1
ATOM 2583 N N . ALA A 1 354 ? -42.304 3.278 64.974 1.00 83.25 354 ALA A N 1
ATOM 2584 C CA . ALA A 1 354 ? -43.045 4.213 65.812 1.00 83.25 354 ALA A CA 1
ATOM 2585 C C . ALA A 1 354 ? -42.124 5.096 66.682 1.00 83.25 354 ALA A C 1
ATOM 2587 O O . ALA A 1 354 ? -42.642 5.853 67.515 1.00 83.25 354 ALA A O 1
ATOM 2588 N N . GLY A 1 355 ? -40.804 4.960 66.524 1.00 73.56 355 GLY A N 1
ATOM 2589 C CA . GLY A 1 355 ? -39.758 5.435 67.423 1.00 73.56 355 GLY A CA 1
ATOM 2590 C C . GLY A 1 355 ? -39.034 6.722 67.012 1.00 73.56 355 GLY A C 1
ATOM 2591 O O . GLY A 1 355 ? -38.456 7.329 67.914 1.00 73.56 355 GLY A O 1
ATOM 2592 N N . SER A 1 356 ? -39.146 7.196 65.759 1.00 60.44 356 SER A N 1
ATOM 2593 C CA . SER A 1 356 ? -38.392 8.326 65.143 1.00 60.44 356 SER A CA 1
ATOM 2594 C C . SER A 1 356 ? -38.103 9.551 66.002 1.00 60.44 356 SER A C 1
ATOM 2596 O O . SER A 1 356 ? -37.158 10.299 65.745 1.00 60.44 356 SER A O 1
ATOM 2598 N N . VAL A 1 357 ? -38.955 9.863 66.981 1.00 57.72 357 VAL A N 1
ATOM 2599 C CA . VAL A 1 357 ? -38.755 11.013 67.859 1.00 57.72 357 VAL A CA 1
ATOM 2600 C C . VAL A 1 357 ? -39.322 10.734 69.244 1.00 57.72 357 VAL A C 1
ATOM 2602 O O . VAL A 1 357 ? -40.537 10.588 69.422 1.00 57.72 357 VAL A O 1
ATOM 2605 N N . ASP A 1 358 ? -38.456 10.773 70.258 1.00 52.50 358 ASP A N 1
ATOM 2606 C CA . ASP A 1 358 ? -38.891 10.957 71.637 1.00 52.50 358 ASP A CA 1
ATOM 2607 C C . ASP A 1 358 ? -39.728 12.246 71.731 1.00 52.50 358 ASP A C 1
ATOM 2609 O O . ASP A 1 358 ? -39.249 13.369 71.555 1.00 52.50 358 ASP A O 1
ATOM 2613 N N . SER A 1 359 ? -41.027 12.068 71.958 1.00 50.44 359 SER A N 1
ATOM 2614 C CA . SER A 1 359 ? -41.996 13.150 72.117 1.00 50.44 359 SER A CA 1
ATOM 2615 C C . SER A 1 359 ? -42.238 13.507 73.587 1.00 50.44 359 SER A C 1
ATOM 2617 O O . SER A 1 359 ? -43.144 14.300 73.871 1.00 50.44 359 SER A O 1
ATOM 2619 N N . ASP A 1 360 ? -41.458 12.947 74.522 1.00 58.06 360 ASP A N 1
ATOM 2620 C CA . ASP A 1 360 ? -41.647 13.159 75.957 1.00 58.06 360 ASP A CA 1
ATOM 2621 C C . ASP A 1 360 ? -40.846 14.322 76.581 1.00 58.06 360 ASP A C 1
ATOM 2623 O O . ASP A 1 360 ? -41.294 14.840 77.610 1.00 58.06 360 ASP A O 1
ATOM 2627 N N . GLY A 1 361 ? -39.875 14.891 75.851 1.00 48.53 361 GLY A N 1
ATOM 2628 C CA . GLY A 1 361 ? -39.418 16.288 75.986 1.00 48.53 361 GLY A CA 1
ATOM 2629 C C . GLY A 1 361 ? -38.443 16.627 77.113 1.00 48.53 361 GLY A C 1
ATOM 2630 O O . GLY A 1 361 ? -38.663 16.243 78.285 1.00 48.53 361 GLY A O 1
#